Protein AF-A0A9W6XFA9-F1 (afdb_monomer_lite)

Sequence (255 aa):
MTSSSGSADTVGVGFVGSAASSSSSRGSDTCAYYGLEAGETCFQRRSCYDCLNVPVANNPEGCVLTQFGFCESMAFYDASLDYRVTTGPNADSGSPYDFSGGLYHQFPAVNSTYCQATDPACLECNTIAVNYSMQNNYLARTTKFCVGESGCVCVLSCDPLVWKLHMVSLCDASDSDSASGSDSSSSWSPYTTSPSIIVNRTSNSSVQYLYWLLGIPAFIVLLVAHYCIHLKCEICMNSVENDMVLTLWCLFAVW

Structure (mmCIF, N/CA/C/O backbone):
data_AF-A0A9W6XFA9-F1
#
_entry.id   AF-A0A9W6XFA9-F1
#
loop_
_atom_site.group_PDB
_atom_site.id
_atom_site.type_symbol
_atom_site.label_atom_id
_atom_site.label_alt_id
_atom_site.label_comp_id
_atom_site.label_asym_id
_atom_site.label_entity_id
_atom_site.label_seq_id
_atom_site.pdbx_PDB_ins_code
_atom_site.Cartn_x
_atom_site.Cartn_y
_atom_site.Cartn_z
_atom_site.occupancy
_atom_site.B_iso_or_equiv
_atom_site.auth_seq_id
_atom_site.auth_comp_id
_atom_site.auth_asym_id
_atom_site.auth_atom_id
_atom_site.pdbx_PDB_model_num
ATOM 1 N N . MET A 1 1 ? -55.518 -16.080 20.687 1.00 33.12 1 MET A N 1
ATOM 2 C CA . MET A 1 1 ? -55.421 -16.084 19.214 1.00 33.12 1 MET A CA 1
ATOM 3 C C . MET A 1 1 ? -55.817 -14.702 18.716 1.00 33.12 1 MET A C 1
ATOM 5 O O . MET A 1 1 ? -56.936 -14.290 18.961 1.00 33.12 1 MET A O 1
ATOM 9 N N . THR A 1 2 ? -54.837 -13.986 18.169 1.00 26.94 2 THR A N 1
ATOM 10 C CA . THR A 1 2 ? -54.872 -13.089 16.996 1.00 26.94 2 THR A CA 1
ATOM 11 C C . THR A 1 2 ? -56.193 -12.422 16.551 1.00 26.94 2 THR A C 1
ATOM 13 O O . THR A 1 2 ? -57.057 -13.112 16.025 1.00 26.94 2 THR A O 1
ATOM 16 N N . SER A 1 3 ? -56.193 -11.075 16.596 1.00 32.59 3 SER A N 1
ATOM 17 C CA . SER A 1 3 ? -56.831 -10.101 15.663 1.00 32.59 3 SER A CA 1
ATOM 18 C C . SER A 1 3 ? -58.373 -10.107 15.500 1.00 32.59 3 SER A C 1
ATOM 20 O O . SER A 1 3 ? -59.042 -11.061 15.867 1.00 32.59 3 SER A O 1
ATOM 22 N N . SER A 1 4 ? -59.048 -9.048 15.027 1.00 33.50 4 SER A N 1
ATOM 23 C CA . SER A 1 4 ? -58.648 -7.842 14.258 1.00 33.50 4 SER A CA 1
ATOM 24 C C . SER A 1 4 ? -59.469 -6.613 14.707 1.00 33.50 4 SER A C 1
ATOM 26 O O . SER A 1 4 ? -60.531 -6.782 15.299 1.00 33.50 4 SER A O 1
ATOM 28 N N . SER A 1 5 ? -59.073 -5.359 14.455 1.00 32.62 5 SER A N 1
ATOM 29 C CA . SER A 1 5 ? -59.463 -4.515 13.288 1.00 32.62 5 SER A CA 1
ATOM 30 C C . SER A 1 5 ? -59.087 -3.055 13.637 1.00 32.62 5 SER A C 1
ATOM 32 O O . SER A 1 5 ? -59.092 -2.739 14.822 1.00 32.62 5 SER A O 1
ATOM 34 N N . GLY A 1 6 ? -58.805 -2.095 12.750 1.00 28.83 6 GLY A N 1
ATOM 35 C CA . GLY A 1 6 ? -58.684 -2.026 11.282 1.00 28.83 6 GLY A CA 1
ATOM 36 C C . GLY A 1 6 ? -58.594 -0.536 10.854 1.00 28.83 6 GLY A C 1
ATOM 37 O O . GLY A 1 6 ? -59.014 0.288 11.653 1.00 28.83 6 GLY A O 1
ATOM 38 N N . SER A 1 7 ? -58.067 -0.232 9.649 1.00 36.38 7 SER A N 1
ATOM 39 C CA . SER A 1 7 ? -58.179 1.021 8.827 1.00 36.38 7 SER A CA 1
ATOM 40 C C . SER A 1 7 ? -58.055 2.410 9.529 1.00 36.38 7 SER A C 1
ATOM 42 O O . SER A 1 7 ? -58.704 2.663 10.528 1.00 36.38 7 SER A O 1
ATOM 44 N N . ALA A 1 8 ? -57.354 3.457 9.070 1.00 35.44 8 ALA A N 1
ATOM 45 C CA . ALA A 1 8 ? -57.017 3.980 7.731 1.00 35.44 8 ALA A CA 1
ATOM 46 C C . ALA A 1 8 ? -56.093 5.243 7.931 1.00 35.44 8 ALA A C 1
ATOM 48 O O . ALA A 1 8 ? -55.818 5.571 9.083 1.00 35.44 8 ALA A O 1
ATOM 49 N N . ASP A 1 9 ? -55.604 6.057 6.976 1.00 29.97 9 ASP A N 1
ATOM 50 C CA . ASP A 1 9 ? -55.475 6.018 5.501 1.00 29.97 9 ASP A CA 1
ATOM 51 C C . ASP A 1 9 ? -54.456 7.100 5.010 1.00 29.97 9 ASP A C 1
ATOM 53 O O . ASP A 1 9 ? -53.986 7.921 5.794 1.00 29.97 9 ASP A O 1
ATOM 57 N N . THR A 1 10 ? -54.225 7.174 3.691 1.00 32.69 10 THR A N 1
ATOM 58 C CA . THR A 1 10 ? -53.765 8.330 2.872 1.00 32.69 10 THR A CA 1
ATOM 59 C C . THR A 1 10 ? -52.383 8.997 3.065 1.00 32.69 10 THR A C 1
ATOM 61 O O . THR A 1 10 ? -52.112 9.679 4.041 1.00 32.69 10 THR A O 1
ATOM 64 N N . VAL A 1 11 ? -51.616 8.951 1.960 1.00 37.91 11 VAL A N 1
ATOM 65 C CA . VAL A 1 11 ? -50.836 10.036 1.303 1.00 37.91 11 VAL A CA 1
ATOM 66 C C . VAL A 1 11 ? -49.841 10.880 2.125 1.00 37.91 11 VAL A C 1
ATOM 68 O O . VAL A 1 11 ? -50.214 11.728 2.926 1.00 37.91 11 VAL A O 1
ATOM 71 N N . GLY A 1 12 ? -48.566 10.825 1.718 1.00 30.38 12 GLY A N 1
ATOM 72 C CA . GLY A 1 12 ? -47.577 11.860 2.039 1.00 30.38 12 GLY A CA 1
ATOM 73 C C . GLY A 1 12 ? -46.267 11.705 1.264 1.00 30.38 12 GLY A C 1
ATOM 74 O O . GLY A 1 12 ? -45.423 10.895 1.635 1.00 30.38 12 GLY A O 1
ATOM 75 N N . VAL A 1 13 ? -46.061 12.505 0.209 1.00 44.00 13 VAL A N 1
ATOM 76 C CA . VAL A 1 13 ? -44.725 12.680 -0.391 1.00 44.00 13 VAL A CA 1
ATOM 77 C C . VAL A 1 13 ? -43.910 13.554 0.559 1.00 44.00 13 VAL A C 1
ATOM 79 O O . VAL A 1 13 ? -44.039 14.776 0.553 1.00 44.00 13 VAL A O 1
ATOM 82 N N . GLY A 1 14 ? -43.105 12.920 1.408 1.00 29.83 14 GLY A N 1
ATOM 83 C CA . GLY A 1 14 ? -42.222 13.590 2.356 1.00 29.83 14 GLY A CA 1
ATOM 84 C C . GLY A 1 14 ? -40.762 13.319 2.025 1.00 29.83 14 GLY A C 1
ATOM 85 O O . GLY A 1 14 ? -40.318 12.175 2.089 1.00 29.83 14 GLY A O 1
ATOM 86 N N . PHE A 1 15 ? -40.000 14.374 1.726 1.00 42.22 15 PHE A N 1
ATOM 87 C CA . PHE A 1 15 ? -38.539 14.325 1.782 1.00 42.22 15 PHE A CA 1
ATOM 88 C C . PHE A 1 15 ? -38.123 14.097 3.240 1.00 42.22 15 PHE A C 1
ATOM 90 O O . PHE A 1 15 ? -37.983 15.047 4.012 1.00 42.22 15 PHE A O 1
ATOM 97 N N . VAL A 1 16 ? -37.939 12.837 3.634 1.00 33.97 16 VAL A N 1
ATOM 98 C CA . VAL A 1 16 ? -37.314 12.513 4.917 1.00 33.97 16 VAL A CA 1
ATOM 99 C C . VAL A 1 16 ? -35.817 12.718 4.733 1.00 33.97 16 VAL A C 1
ATOM 101 O O . VAL A 1 16 ? -35.128 11.870 4.167 1.00 33.97 16 VAL A O 1
ATOM 104 N N . GLY A 1 17 ? -35.335 13.894 5.140 1.00 32.03 17 GLY A N 1
ATOM 105 C CA . GLY A 1 17 ? -33.910 14.210 5.128 1.00 32.03 17 GLY A CA 1
ATOM 106 C C . GLY A 1 17 ? -33.121 13.140 5.877 1.00 32.03 17 GLY A C 1
ATOM 107 O O . GLY A 1 17 ? -33.625 12.582 6.853 1.00 32.03 17 GLY A O 1
ATOM 108 N N . SER A 1 18 ? -31.907 12.855 5.396 1.00 40.94 18 SER A N 1
ATOM 109 C CA . SER A 1 18 ? -31.024 11.807 5.908 1.00 40.94 18 SER A CA 1
ATOM 110 C C . SER A 1 18 ? -31.023 11.786 7.431 1.00 40.94 18 SER A C 1
ATOM 112 O O . SER A 1 18 ? -30.431 12.657 8.072 1.00 40.94 18 SER A O 1
ATOM 114 N N . ALA A 1 19 ? -31.704 10.793 8.006 1.00 35.34 19 ALA A N 1
ATOM 115 C CA . ALA A 1 19 ? -31.690 10.582 9.438 1.00 35.34 19 ALA A CA 1
ATOM 116 C C . ALA A 1 19 ? -30.238 10.318 9.830 1.00 35.34 19 ALA A C 1
ATOM 118 O O . ALA A 1 19 ? -29.670 9.290 9.458 1.00 35.34 19 ALA A O 1
ATOM 119 N N . ALA A 1 20 ? -29.636 11.270 10.545 1.00 47.31 20 ALA A N 1
ATOM 120 C CA . ALA A 1 20 ? -28.341 11.072 11.165 1.00 47.31 20 ALA A CA 1
ATOM 121 C C . ALA A 1 20 ? -28.442 9.799 12.010 1.00 47.31 20 ALA A C 1
ATOM 123 O O . ALA A 1 20 ? -29.200 9.759 12.980 1.00 47.31 20 ALA A O 1
ATOM 124 N N . SER A 1 21 ? -27.732 8.751 11.591 1.00 38.75 21 SER A N 1
ATOM 125 C CA . SER A 1 21 ? -27.770 7.426 12.203 1.00 38.75 21 SER A CA 1
ATOM 126 C C . SER A 1 21 ? -27.110 7.491 13.577 1.00 38.75 21 SER A C 1
ATOM 128 O O . SER A 1 21 ? -25.913 7.252 13.740 1.00 38.75 21 SER A O 1
ATOM 130 N N . SER A 1 22 ? -27.895 7.902 14.567 1.00 43.75 22 SER A N 1
ATOM 131 C CA . SER A 1 22 ? -27.457 8.098 15.934 1.00 43.75 22 SER A CA 1
ATOM 132 C C . SER A 1 22 ? -27.362 6.765 16.679 1.00 43.75 22 SER A C 1
ATOM 134 O O . SER A 1 22 ? -28.287 5.957 16.705 1.00 43.75 22 SER A O 1
ATOM 136 N N . SER A 1 23 ? -26.237 6.595 17.378 1.00 45.12 23 SER A N 1
ATOM 137 C CA . SER A 1 23 ? -26.045 5.645 18.488 1.00 45.12 23 SER A CA 1
ATOM 138 C C . SER A 1 23 ? -26.135 4.136 18.193 1.00 45.12 23 SER A C 1
ATOM 140 O O . SER A 1 23 ? -26.916 3.420 18.812 1.00 45.12 23 SER A O 1
ATOM 142 N N . SER A 1 24 ? -25.201 3.628 17.382 1.00 42.44 24 SER A N 1
ATOM 143 C CA . SER A 1 24 ? -24.687 2.247 17.541 1.00 42.44 24 SER A CA 1
ATOM 144 C C . SER A 1 24 ? -23.210 2.061 17.144 1.00 42.44 24 SER A C 1
ATOM 146 O O . SER A 1 24 ? -22.560 1.162 17.661 1.00 42.44 24 SER A O 1
ATOM 148 N N . SER A 1 25 ? -22.638 2.943 16.314 1.00 48.12 25 SER A N 1
ATOM 149 C CA . SER A 1 25 ? -21.275 2.829 15.752 1.00 48.12 25 SER A CA 1
ATOM 150 C C . SER A 1 25 ? -20.203 3.733 16.394 1.00 48.12 25 SER A C 1
ATOM 152 O O . SER A 1 25 ? -19.194 4.047 15.770 1.00 48.12 25 SER A O 1
ATOM 154 N N . ARG A 1 26 ? -20.375 4.172 17.650 1.00 50.97 26 ARG A N 1
ATOM 155 C CA . ARG A 1 26 ? -19.477 5.142 18.336 1.00 50.97 26 ARG A CA 1
ATOM 156 C C . ARG A 1 26 ? -18.097 4.596 18.773 1.00 50.97 26 ARG A C 1
ATOM 158 O O . ARG A 1 26 ? -17.477 5.158 19.664 1.00 50.97 26 ARG A O 1
ATOM 165 N N . GLY A 1 27 ? -17.630 3.522 18.147 1.00 61.41 27 GLY A N 1
ATOM 166 C CA . GLY A 1 27 ? -16.345 2.869 18.431 1.00 61.41 27 GLY A CA 1
ATOM 167 C C . GLY A 1 27 ? -16.134 1.571 17.645 1.00 61.41 27 GLY A C 1
ATOM 168 O O . GLY A 1 27 ? -15.329 0.737 18.037 1.00 61.41 27 GLY A O 1
ATOM 169 N N . SER A 1 28 ? -16.886 1.352 16.561 1.00 78.56 28 SER A N 1
ATOM 170 C CA . SER A 1 28 ? -16.752 0.147 15.740 1.00 78.56 28 SER A CA 1
ATOM 171 C C . SER A 1 28 ? -15.540 0.252 14.821 1.00 78.56 28 SER A C 1
ATOM 173 O O . SER A 1 28 ? -15.420 1.237 14.096 1.00 78.56 28 SER A O 1
ATOM 175 N N . ASP A 1 29 ? -14.709 -0.786 14.806 1.00 89.00 29 ASP A N 1
ATOM 176 C CA . ASP A 1 29 ? -13.546 -0.873 13.926 1.00 89.00 29 ASP A CA 1
ATOM 177 C C . ASP A 1 29 ? -13.925 -0.879 12.430 1.00 89.00 29 ASP A C 1
ATOM 179 O O . ASP A 1 29 ? -14.946 -1.456 12.028 1.00 89.00 29 ASP A O 1
ATOM 183 N N . THR A 1 30 ? -13.098 -0.229 11.606 1.00 92.38 30 THR A N 1
ATOM 184 C CA . THR A 1 30 ? -13.297 -0.047 10.161 1.00 92.38 30 THR A CA 1
ATOM 185 C C . THR A 1 30 ? -11.987 -0.208 9.381 1.00 92.38 30 THR A C 1
ATOM 187 O O . THR A 1 30 ? -10.890 -0.181 9.939 1.00 92.38 30 THR A O 1
ATOM 190 N N . CYS A 1 31 ? -12.081 -0.316 8.053 1.00 94.44 31 CYS A N 1
ATOM 191 C CA . CYS A 1 31 ? -10.893 -0.283 7.201 1.00 94.44 31 CYS A CA 1
ATOM 192 C C . CYS A 1 31 ? -10.133 1.051 7.304 1.00 94.44 31 CYS A C 1
ATOM 194 O O . CYS A 1 31 ? -8.914 1.043 7.383 1.00 94.44 31 CYS A O 1
ATOM 196 N N . ALA A 1 32 ? -10.818 2.197 7.366 1.00 91.75 32 ALA A N 1
ATOM 197 C CA . ALA A 1 32 ? -10.144 3.501 7.378 1.00 91.75 32 ALA A CA 1
ATOM 198 C C . ALA A 1 32 ? -9.593 3.916 8.757 1.00 91.75 32 ALA A C 1
ATOM 200 O O . ALA A 1 32 ? -8.590 4.631 8.833 1.00 91.75 32 ALA A O 1
ATOM 201 N N . TYR A 1 33 ? -10.234 3.473 9.839 1.00 90.94 33 TYR A N 1
ATOM 202 C CA . TYR A 1 33 ? -9.940 3.876 11.216 1.00 90.94 33 TYR A CA 1
ATOM 203 C C . TYR A 1 33 ? -10.102 2.706 12.181 1.00 90.94 33 TYR A C 1
ATOM 205 O O . TYR A 1 33 ? -11.063 1.941 12.048 1.00 90.94 33 TYR A O 1
ATOM 213 N N . TYR A 1 34 ? -9.221 2.633 13.179 1.00 90.69 34 TYR A N 1
ATOM 214 C CA . TYR A 1 34 ? -9.404 1.739 14.320 1.00 90.69 34 TYR A CA 1
ATOM 215 C C . TYR A 1 34 ? -10.661 2.132 15.118 1.00 90.69 34 TYR A C 1
ATOM 217 O O . TYR A 1 34 ? -11.093 3.290 15.103 1.00 90.69 34 TYR A O 1
ATOM 225 N N . GLY A 1 35 ? -11.264 1.164 15.809 1.00 88.12 35 GLY A N 1
ATOM 226 C CA . GLY A 1 35 ? -12.340 1.437 16.765 1.00 88.12 35 GLY A CA 1
ATOM 227 C C . GLY A 1 35 ? -11.815 2.214 17.977 1.00 88.12 35 GLY A C 1
ATOM 228 O O . GLY A 1 35 ? -10.715 1.935 18.43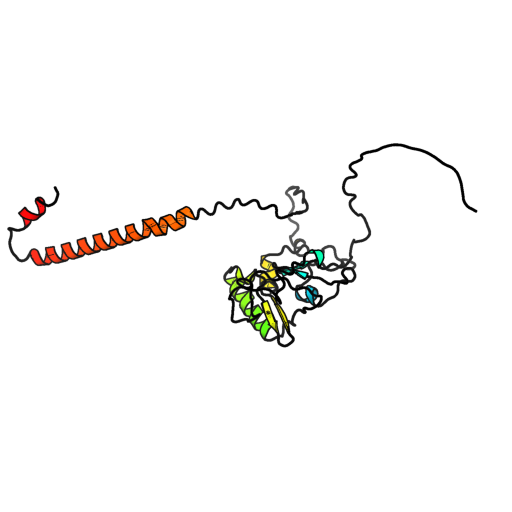4 1.00 88.12 35 GLY A O 1
ATOM 229 N N . LEU A 1 36 ? -12.601 3.168 18.488 1.00 86.38 36 LEU A N 1
ATOM 230 C CA . LEU A 1 36 ? -12.248 3.939 19.689 1.00 86.38 36 LEU A CA 1
ATOM 231 C C . LEU A 1 36 ? -12.194 3.040 20.929 1.00 86.38 36 LEU A C 1
ATOM 233 O O . LEU A 1 36 ? -13.197 2.409 21.282 1.00 86.38 36 LEU A O 1
ATOM 237 N N . GLU A 1 37 ? -11.065 3.057 21.631 1.00 81.44 37 GLU A N 1
ATOM 238 C CA . GLU A 1 37 ? -10.926 2.436 22.944 1.00 81.44 37 GLU A CA 1
ATOM 239 C C . GLU A 1 37 ? -11.501 3.313 24.074 1.00 81.44 37 GLU A C 1
ATOM 241 O O . GLU A 1 37 ? -11.841 4.491 23.918 1.00 81.44 37 GLU A O 1
ATOM 246 N N . ALA A 1 38 ? -11.655 2.720 25.260 1.00 78.25 38 ALA A N 1
ATOM 247 C CA . ALA A 1 38 ? -12.258 3.387 26.409 1.00 78.25 38 ALA A CA 1
ATOM 248 C C . ALA A 1 38 ? -11.348 4.500 26.965 1.00 78.25 38 ALA A C 1
ATOM 250 O O . ALA A 1 38 ? -10.415 4.237 27.720 1.00 78.25 38 ALA A O 1
ATOM 251 N N . GLY A 1 39 ? -11.677 5.751 26.636 1.00 79.00 39 GLY A N 1
ATOM 252 C CA . GLY A 1 39 ? -10.918 6.942 27.033 1.00 79.00 39 GLY A CA 1
ATOM 253 C C . GLY A 1 39 ? -10.311 7.701 25.852 1.00 79.00 39 GLY A C 1
ATOM 254 O O . GLY A 1 39 ? -9.877 8.837 26.033 1.00 79.00 39 GLY A O 1
ATOM 255 N N . GLU A 1 40 ? -10.336 7.126 24.650 1.00 81.88 40 GLU A N 1
ATOM 256 C CA . GLU A 1 40 ? -9.939 7.819 23.427 1.00 81.88 40 GLU A CA 1
ATOM 257 C C . GLU A 1 40 ? -11.025 8.794 22.953 1.00 81.88 40 GLU A C 1
ATOM 259 O O . GLU A 1 40 ? -12.228 8.553 23.086 1.00 81.88 40 GLU A O 1
ATOM 264 N N . THR A 1 41 ? -10.594 9.916 22.377 1.00 82.19 41 THR A N 1
ATOM 265 C CA . THR A 1 41 ? -11.473 10.990 21.878 1.00 82.19 41 THR A CA 1
ATOM 266 C C . THR A 1 41 ? -11.347 11.226 20.372 1.00 82.19 41 THR A C 1
ATOM 268 O O . THR A 1 41 ? -12.148 11.969 19.803 1.00 82.19 41 THR A O 1
ATOM 271 N N . CYS A 1 42 ? -10.370 10.595 19.717 1.00 85.62 42 CYS A N 1
ATOM 272 C CA . CYS A 1 42 ? -10.016 10.799 18.316 1.00 85.62 42 CYS A CA 1
ATOM 273 C C . CYS A 1 42 ? -9.860 9.452 17.598 1.00 85.62 42 CYS A C 1
ATOM 275 O O . CYS A 1 42 ? -9.356 8.488 18.164 1.00 85.62 42 CYS A O 1
ATOM 277 N N . PHE A 1 43 ? -10.296 9.372 16.340 1.00 85.19 43 PHE A N 1
ATOM 278 C CA . PHE A 1 43 ? -10.159 8.150 15.548 1.00 85.19 43 PHE A CA 1
ATOM 279 C C . PHE A 1 43 ? -8.773 8.076 14.907 1.00 85.19 43 PHE A C 1
ATOM 281 O O . PHE A 1 43 ? -8.459 8.867 14.010 1.00 85.19 43 PHE A O 1
ATOM 288 N N . GLN A 1 44 ? -7.975 7.086 15.305 1.00 86.06 44 GLN A N 1
ATOM 289 C CA . GLN A 1 44 ? -6.685 6.828 14.676 1.00 86.06 44 GLN A CA 1
ATOM 290 C C . GLN A 1 44 ? -6.865 6.129 13.318 1.00 86.06 44 GLN A C 1
ATOM 292 O O . GLN A 1 44 ? -7.638 5.180 13.174 1.00 86.06 44 GLN A O 1
ATOM 297 N N . ARG A 1 45 ? -6.150 6.612 12.294 1.00 87.81 45 ARG A N 1
ATOM 298 C CA . ARG A 1 45 ? -6.161 6.043 10.932 1.00 87.81 45 ARG A CA 1
ATOM 299 C C . ARG A 1 45 ? -5.477 4.678 10.911 1.00 87.81 45 ARG A C 1
ATOM 301 O O . ARG A 1 45 ? -4.394 4.543 11.475 1.00 87.81 45 ARG A O 1
ATOM 308 N N . ARG A 1 46 ? -6.058 3.708 10.198 1.00 91.19 46 ARG A N 1
ATOM 309 C CA . ARG A 1 46 ? -5.449 2.382 10.015 1.00 91.19 46 ARG A CA 1
ATOM 310 C C . ARG A 1 46 ? -4.140 2.482 9.226 1.00 91.19 46 ARG A C 1
ATOM 312 O O . ARG A 1 46 ? -4.088 3.154 8.195 1.00 91.19 46 ARG A O 1
ATOM 319 N N . SER A 1 47 ? -3.098 1.807 9.707 1.00 91.56 47 SER A N 1
ATOM 320 C CA . SER A 1 47 ? -1.807 1.701 9.020 1.00 91.56 47 SER A CA 1
ATOM 321 C C . SER A 1 47 ? -1.916 0.856 7.741 1.00 91.56 47 SER A C 1
ATOM 323 O O . SER A 1 47 ? -2.769 -0.027 7.644 1.00 91.56 47 SER A O 1
ATOM 325 N N . CYS A 1 48 ? -1.029 1.058 6.760 1.00 93.44 48 CYS A N 1
ATOM 326 C CA . CYS A 1 48 ? -1.005 0.195 5.571 1.00 93.44 48 CYS A CA 1
ATOM 327 C C . CYS A 1 48 ? -0.693 -1.273 5.908 1.00 93.44 48 CYS A C 1
ATOM 3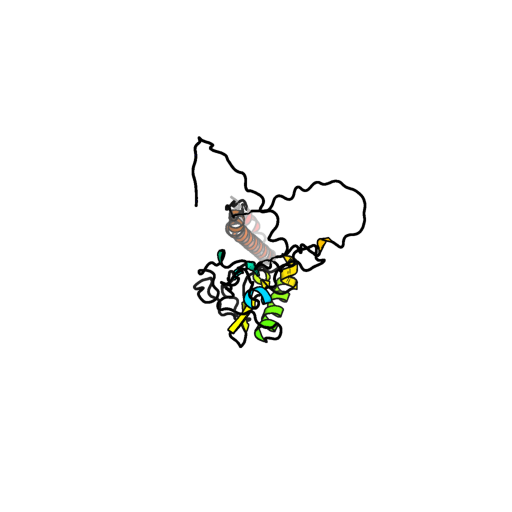29 O O . CYS A 1 48 ? -1.205 -2.174 5.246 1.00 93.44 48 CYS A O 1
ATOM 331 N N . TYR A 1 49 ? 0.104 -1.509 6.959 1.00 94.44 49 TYR A N 1
ATOM 332 C CA . TYR A 1 49 ? 0.402 -2.852 7.453 1.00 94.44 49 TYR A CA 1
ATOM 333 C C . TYR A 1 49 ? -0.875 -3.548 7.937 1.00 94.44 49 TYR A C 1
ATOM 335 O O . TYR A 1 49 ? -1.224 -4.625 7.454 1.00 94.44 49 TYR A O 1
ATOM 343 N N . ASP A 1 50 ? -1.631 -2.895 8.821 1.00 95.12 50 ASP A N 1
ATOM 344 C CA . ASP A 1 50 ? -2.874 -3.449 9.368 1.00 95.12 50 ASP A CA 1
ATOM 345 C C . ASP A 1 50 ? -4.022 -3.453 8.355 1.00 95.12 50 ASP A C 1
ATOM 347 O O . ASP A 1 50 ? -4.990 -4.187 8.536 1.00 95.12 50 ASP A O 1
ATOM 351 N N . CYS A 1 51 ? -3.931 -2.658 7.286 1.00 95.81 51 CYS A N 1
ATOM 352 C CA . CYS A 1 51 ? -4.895 -2.679 6.189 1.00 95.81 51 CYS A CA 1
ATOM 353 C C . CYS A 1 51 ? -4.929 -4.029 5.466 1.00 95.81 51 CYS A C 1
ATOM 355 O O . CYS A 1 51 ? -6.006 -4.509 5.119 1.00 95.81 51 CYS A O 1
ATOM 357 N N . LEU A 1 52 ? -3.756 -4.629 5.235 1.00 96.69 52 LEU A N 1
ATOM 358 C CA .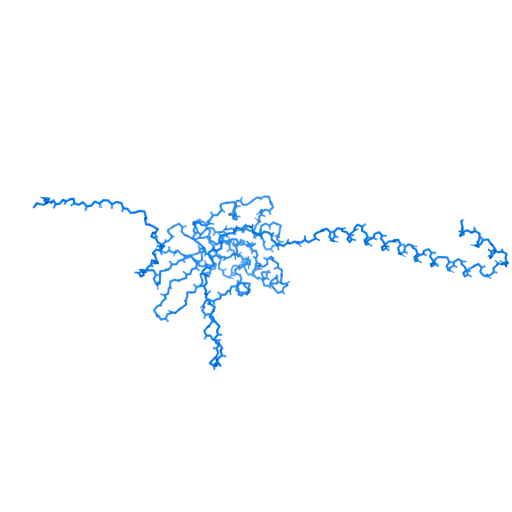 LEU A 1 52 ? -3.639 -5.903 4.521 1.00 96.69 52 LEU A CA 1
ATOM 359 C C . LEU A 1 52 ? -3.533 -7.108 5.465 1.00 96.69 52 LEU A C 1
ATOM 361 O O . LEU A 1 52 ? -3.904 -8.211 5.080 1.00 96.69 52 LEU A O 1
ATOM 365 N N . ASN A 1 53 ? -3.041 -6.911 6.693 1.00 96.19 53 ASN A N 1
ATOM 366 C CA . ASN A 1 53 ? -2.729 -8.015 7.607 1.00 96.19 53 ASN A CA 1
ATOM 367 C C . ASN A 1 53 ? -3.744 -8.224 8.743 1.00 96.19 53 ASN A C 1
ATOM 369 O O . ASN A 1 53 ? -3.760 -9.308 9.326 1.00 96.19 53 ASN A O 1
ATOM 373 N N . VAL A 1 54 ? -4.567 -7.226 9.094 1.00 94.81 54 VAL A N 1
ATOM 374 C CA . VAL A 1 54 ? -5.493 -7.314 10.238 1.00 94.81 54 VAL A CA 1
ATOM 375 C C . VAL A 1 54 ? -6.947 -7.318 9.751 1.00 94.81 54 VAL A C 1
ATOM 377 O O . VAL A 1 54 ? -7.409 -6.310 9.213 1.00 94.81 54 VAL A O 1
ATOM 380 N N . PRO A 1 55 ? -7.706 -8.414 9.956 1.00 92.12 55 PRO A N 1
ATOM 381 C CA . PRO A 1 55 ? -9.099 -8.488 9.531 1.00 92.12 55 PRO A CA 1
ATOM 382 C C . PRO A 1 55 ? -9.981 -7.541 10.352 1.00 92.12 55 PRO A C 1
ATOM 384 O O . PRO A 1 55 ? -9.880 -7.476 11.577 1.00 92.12 55 PRO A O 1
ATOM 387 N N . VAL A 1 56 ? -10.898 -6.848 9.677 1.00 93.06 56 VAL A N 1
ATOM 388 C CA . VAL A 1 56 ? -11.879 -5.953 10.304 1.00 93.06 56 VAL A CA 1
ATOM 389 C C . VAL A 1 56 ? -13.192 -6.706 10.481 1.00 93.06 56 VAL A C 1
ATOM 391 O O . VAL A 1 56 ? -13.789 -7.142 9.501 1.00 93.06 56 VAL A O 1
ATOM 394 N N . ALA A 1 57 ? -13.687 -6.818 11.716 1.00 86.88 57 ALA A N 1
ATOM 395 C CA . ALA A 1 57 ? -14.839 -7.669 12.053 1.00 86.88 57 ALA A CA 1
ATOM 396 C C . ALA A 1 57 ? -16.116 -7.398 11.225 1.00 86.88 57 ALA A C 1
ATOM 398 O O . ALA A 1 57 ? -16.899 -8.313 10.984 1.00 86.88 57 ALA A O 1
ATOM 399 N N . ASN A 1 58 ? -16.312 -6.153 10.773 1.00 83.75 58 ASN A N 1
ATOM 400 C CA . ASN A 1 58 ? -17.468 -5.728 9.975 1.00 83.75 58 ASN A CA 1
ATOM 401 C C . ASN A 1 58 ? -17.227 -5.739 8.448 1.00 83.75 58 ASN A C 1
ATOM 403 O O . ASN A 1 58 ? -18.092 -5.284 7.708 1.00 83.75 58 ASN A O 1
ATOM 407 N N . ASN A 1 59 ? -16.064 -6.199 7.971 1.00 87.44 59 ASN A N 1
ATOM 408 C CA . ASN A 1 59 ? -15.736 -6.335 6.545 1.00 87.44 59 ASN A CA 1
ATOM 409 C C . ASN A 1 59 ? -15.153 -7.747 6.307 1.00 87.44 59 ASN A C 1
ATOM 411 O O . ASN A 1 59 ? -13.931 -7.903 6.300 1.00 87.44 59 ASN A O 1
ATOM 415 N N . PRO A 1 60 ? -15.987 -8.796 6.155 1.00 85.25 60 PRO A N 1
ATOM 416 C CA . PRO A 1 60 ? -15.516 -10.169 5.939 1.00 85.25 60 PRO A CA 1
ATOM 417 C C . PRO A 1 60 ? -14.785 -10.357 4.600 1.00 85.25 60 PRO A C 1
ATOM 419 O O . PRO A 1 60 ? -13.926 -11.228 4.492 1.00 85.25 60 PRO A O 1
ATOM 422 N N . GLU A 1 61 ? -15.060 -9.507 3.608 1.00 88.81 61 GLU A N 1
ATOM 423 C CA . GLU A 1 61 ? -14.270 -9.393 2.372 1.00 88.81 61 GLU A CA 1
ATOM 424 C C . GLU A 1 61 ? -12.946 -8.622 2.559 1.00 88.81 61 GLU A C 1
ATOM 426 O O . GLU A 1 61 ? -12.203 -8.428 1.604 1.00 88.81 61 GLU A O 1
ATOM 431 N N . GLY A 1 62 ? -12.600 -8.210 3.780 1.00 93.06 62 GLY A N 1
ATOM 432 C CA . GLY A 1 62 ? -11.374 -7.476 4.080 1.00 93.06 62 GLY A CA 1
ATOM 433 C C . GLY A 1 62 ? -11.407 -6.017 3.617 1.00 93.06 62 GLY A C 1
ATOM 434 O O . GLY A 1 62 ? -12.464 -5.419 3.405 1.00 93.06 62 GLY A O 1
ATOM 435 N N . CYS A 1 63 ? -10.218 -5.433 3.490 1.00 97.12 63 CYS A N 1
ATOM 436 C CA . CYS A 1 63 ? -10.012 -4.032 3.132 1.00 97.12 63 CYS A CA 1
ATOM 437 C C . CYS A 1 63 ? -9.172 -3.903 1.855 1.00 97.12 63 CYS A C 1
ATOM 439 O O . CYS A 1 63 ? -8.518 -4.854 1.427 1.00 97.12 63 CYS A O 1
ATOM 441 N N . VAL A 1 64 ? -9.158 -2.711 1.260 1.00 97.12 64 VAL A N 1
ATOM 442 C CA . VAL A 1 64 ? -8.278 -2.362 0.141 1.00 97.12 64 VAL A CA 1
ATOM 443 C C . VAL A 1 64 ? -7.368 -1.207 0.535 1.00 97.12 64 VAL A C 1
ATOM 445 O O . VAL A 1 64 ? -7.823 -0.178 1.035 1.00 97.12 64 VAL A O 1
ATOM 448 N N . LEU A 1 65 ? -6.071 -1.358 0.282 1.00 96.06 65 LEU A N 1
ATOM 449 C CA . LEU A 1 65 ? -5.137 -0.242 0.278 1.00 96.06 65 LEU A CA 1
ATOM 450 C C . LEU A 1 65 ? -5.253 0.458 -1.080 1.00 96.06 65 LEU A C 1
ATOM 452 O O . LEU A 1 65 ? -4.910 -0.121 -2.109 1.00 96.06 65 LEU A O 1
ATOM 456 N N . THR A 1 66 ? -5.795 1.671 -1.086 1.00 92.75 66 THR A N 1
ATOM 457 C CA . THR A 1 66 ? -6.057 2.466 -2.297 1.00 92.75 66 THR A CA 1
ATOM 458 C C . THR A 1 66 ? -4.779 2.995 -2.947 1.00 92.75 66 THR A C 1
ATOM 460 O O . THR A 1 66 ? -3.733 3.086 -2.305 1.00 92.75 66 THR A O 1
ATOM 463 N N . GLN A 1 67 ? -4.902 3.493 -4.182 1.00 89.19 67 GLN A N 1
ATOM 464 C CA . GLN A 1 67 ? -3.836 4.117 -4.976 1.00 89.19 67 GLN A CA 1
ATOM 465 C C . GLN A 1 67 ? -3.201 5.387 -4.374 1.00 89.19 67 GLN A C 1
ATOM 467 O O . GLN A 1 67 ? -2.274 5.944 -4.965 1.00 89.19 67 GLN A O 1
ATOM 472 N N . PHE A 1 68 ? -3.671 5.829 -3.204 1.00 82.38 68 PHE A N 1
ATOM 473 C CA . PHE A 1 68 ? -3.134 6.946 -2.417 1.00 82.38 68 PHE A CA 1
ATOM 474 C C . PHE A 1 68 ? -2.587 6.507 -1.042 1.00 82.38 68 PHE A C 1
ATOM 476 O O . PHE A 1 68 ? -2.291 7.349 -0.198 1.00 82.38 68 PHE A O 1
ATOM 483 N N . GLY A 1 69 ? -2.492 5.197 -0.789 1.00 87.31 69 GLY A N 1
ATOM 484 C CA . GLY A 1 69 ? -2.077 4.619 0.491 1.00 87.31 69 GLY A CA 1
ATOM 485 C C . GLY A 1 69 ? -3.176 4.580 1.559 1.00 87.31 69 GLY A C 1
ATOM 486 O O . GLY A 1 69 ? -2.945 4.090 2.657 1.00 87.31 69 GLY A O 1
ATOM 487 N N . PHE A 1 70 ? -4.389 5.064 1.293 1.00 89.94 70 PHE A N 1
ATOM 488 C CA . PHE A 1 70 ? -5.460 5.016 2.289 1.00 89.94 70 PHE A CA 1
ATOM 489 C C . PHE A 1 70 ? -6.093 3.628 2.353 1.00 89.94 70 PHE A C 1
ATOM 491 O O . PHE A 1 70 ? -6.381 3.046 1.310 1.00 89.94 70 PHE A O 1
ATOM 498 N N . CYS A 1 71 ? -6.345 3.123 3.559 1.00 94.19 71 CYS A N 1
ATOM 499 C CA . CYS A 1 71 ? -7.115 1.901 3.734 1.00 94.19 71 CYS A CA 1
ATOM 500 C C . CYS A 1 71 ? -8.619 2.190 3.655 1.00 94.19 71 CYS A C 1
ATOM 502 O O . CYS A 1 71 ? -9.125 3.054 4.370 1.00 94.19 71 CYS A O 1
ATOM 504 N N . GLU A 1 72 ? -9.340 1.469 2.802 1.00 94.81 72 GLU A N 1
ATOM 505 C CA . GLU A 1 72 ? -10.776 1.641 2.568 1.00 94.81 72 GLU A CA 1
ATOM 506 C C . GLU A 1 72 ? -11.493 0.284 2.483 1.00 94.81 72 GLU A C 1
ATOM 508 O O . GLU A 1 72 ? -10.871 -0.779 2.505 1.00 94.81 72 GLU A O 1
ATOM 513 N N . SER A 1 73 ? -12.828 0.304 2.448 1.00 94.50 73 SER A N 1
ATOM 514 C CA . SER A 1 73 ? -13.622 -0.915 2.250 1.00 94.50 73 SER A CA 1
ATOM 515 C C . SER A 1 73 ? -13.458 -1.435 0.820 1.00 94.50 73 SER A C 1
ATOM 517 O O . SER A 1 73 ? -13.363 -0.644 -0.119 1.00 94.50 73 SER A O 1
ATOM 519 N N . MET A 1 74 ? -13.523 -2.758 0.635 1.00 94.56 74 MET A N 1
ATOM 520 C CA . MET A 1 74 ? -13.517 -3.405 -0.687 1.00 94.56 74 MET A CA 1
ATOM 521 C C . MET A 1 74 ? -14.618 -2.908 -1.643 1.00 94.56 74 MET A C 1
ATOM 523 O O . MET A 1 74 ? -14.520 -3.135 -2.844 1.00 94.56 74 MET A O 1
ATOM 527 N N . ALA A 1 75 ? -15.626 -2.171 -1.162 1.00 93.94 75 ALA A N 1
ATOM 528 C CA . ALA A 1 75 ? -16.577 -1.448 -2.012 1.00 93.94 75 ALA A CA 1
ATOM 529 C C . ALA A 1 75 ? -15.927 -0.413 -2.964 1.00 93.94 75 ALA A C 1
ATOM 531 O O . ALA A 1 75 ? -16.542 -0.048 -3.964 1.00 93.94 75 ALA A O 1
ATOM 532 N N . PHE A 1 76 ? -14.705 0.051 -2.669 1.00 94.00 76 PHE A N 1
ATOM 533 C CA . PHE A 1 76 ? -13.927 0.989 -3.497 1.00 94.00 76 PHE A CA 1
ATOM 534 C C . PHE A 1 76 ? -12.817 0.312 -4.322 1.00 94.00 76 PHE A C 1
ATOM 536 O O . PHE A 1 76 ? -12.010 0.998 -4.954 1.00 94.00 76 PHE A O 1
ATOM 543 N N . TYR A 1 77 ? -12.763 -1.024 -4.318 1.00 95.38 77 TYR A N 1
ATOM 544 C CA . TYR A 1 77 ? -11.770 -1.779 -5.074 1.00 95.38 77 TYR A CA 1
ATOM 545 C C . TYR A 1 77 ? -12.047 -1.730 -6.587 1.00 95.38 77 TYR A C 1
ATOM 547 O O . TYR A 1 77 ? -13.114 -2.128 -7.057 1.00 95.38 77 TYR A O 1
ATOM 555 N N . ASP A 1 78 ? -11.051 -1.283 -7.348 1.00 93.88 78 ASP A N 1
ATOM 556 C CA . ASP A 1 78 ? -11.019 -1.281 -8.807 1.00 93.88 78 ASP A CA 1
ATOM 557 C C . ASP A 1 78 ? -10.007 -2.327 -9.295 1.00 93.88 78 ASP A C 1
ATOM 559 O O . ASP A 1 78 ? -8.790 -2.162 -9.181 1.00 93.88 78 ASP A O 1
ATOM 563 N N . ALA A 1 79 ? -10.521 -3.406 -9.889 1.00 92.88 79 ALA A N 1
ATOM 564 C CA . ALA A 1 79 ? -9.708 -4.497 -10.419 1.00 92.88 79 ALA A CA 1
ATOM 565 C C . ALA A 1 79 ? -8.768 -4.078 -11.570 1.00 92.88 79 ALA A C 1
ATOM 567 O O . ALA A 1 79 ? -7.830 -4.810 -11.875 1.00 92.88 79 ALA A O 1
ATOM 568 N N . SER A 1 80 ? -8.973 -2.917 -12.205 1.00 91.25 80 SER A N 1
ATOM 569 C CA . SER A 1 80 ? -8.043 -2.374 -13.208 1.00 91.25 80 SER A CA 1
ATOM 570 C C . SER A 1 80 ? -6.787 -1.735 -12.599 1.00 91.25 80 SER A C 1
ATOM 572 O O . SER A 1 80 ? -5.790 -1.555 -13.302 1.00 91.25 80 SER A O 1
ATOM 574 N N . LEU A 1 81 ? -6.822 -1.431 -11.296 1.00 92.44 81 LEU A N 1
ATOM 575 C CA . LEU A 1 81 ? -5.703 -0.900 -10.515 1.00 92.44 81 LEU A CA 1
ATOM 576 C C . LEU A 1 81 ? -5.034 -1.967 -9.633 1.00 92.44 81 LEU A C 1
ATOM 578 O O . LEU A 1 81 ? -4.034 -1.675 -8.982 1.00 92.44 81 LEU A O 1
ATOM 582 N N . ASP A 1 82 ? -5.547 -3.198 -9.592 1.00 94.31 82 ASP A N 1
ATOM 583 C CA . ASP A 1 82 ? -4.949 -4.290 -8.819 1.00 94.31 82 ASP A CA 1
ATOM 584 C C . ASP A 1 82 ? -3.515 -4.571 -9.287 1.00 94.31 82 ASP A C 1
ATOM 586 O O . ASP A 1 82 ? -3.282 -4.969 -10.431 1.00 94.31 82 ASP A O 1
ATOM 590 N N . TYR A 1 83 ? -2.555 -4.384 -8.375 1.00 93.56 83 TYR A N 1
ATOM 591 C CA . TYR A 1 83 ? -1.113 -4.494 -8.629 1.00 93.56 83 TYR A CA 1
ATOM 592 C C . TYR A 1 83 ? -0.659 -5.821 -9.256 1.00 93.56 83 TYR A C 1
ATOM 594 O O . TYR A 1 83 ? 0.439 -5.896 -9.800 1.00 93.56 83 TYR A O 1
ATOM 602 N N . ARG A 1 84 ? -1.482 -6.874 -9.192 1.00 92.00 84 ARG A N 1
ATOM 603 C CA . ARG A 1 84 ? -1.179 -8.210 -9.730 1.00 92.00 84 ARG A CA 1
ATOM 604 C C . ARG A 1 84 ? -1.568 -8.380 -11.196 1.00 92.00 84 ARG A C 1
ATOM 606 O O . ARG A 1 84 ? -1.152 -9.357 -11.814 1.00 92.00 84 ARG A O 1
ATOM 613 N N . VAL A 1 85 ? -2.405 -7.491 -11.737 1.00 90.50 85 VAL A N 1
ATOM 614 C CA . VAL A 1 85 ? -2.988 -7.617 -13.088 1.00 90.50 85 VAL A CA 1
ATOM 615 C C . VAL A 1 85 ? -2.817 -6.363 -13.948 1.00 90.50 85 VAL A C 1
ATOM 617 O O . VAL A 1 85 ? -3.264 -6.349 -15.098 1.00 90.50 85 VAL A O 1
ATOM 620 N N . THR A 1 86 ? -2.178 -5.310 -13.432 1.00 84.75 86 THR A N 1
ATOM 621 C CA . THR A 1 86 ? -1.897 -4.114 -14.229 1.00 84.75 86 THR A CA 1
ATOM 622 C C . THR A 1 86 ? -0.970 -4.432 -15.405 1.00 84.75 86 THR A C 1
ATOM 624 O O . THR A 1 86 ? -0.043 -5.237 -15.328 1.00 84.75 86 THR A O 1
ATOM 627 N N . THR A 1 87 ? -1.226 -3.785 -16.541 1.00 83.31 87 THR A N 1
ATOM 628 C CA . THR A 1 87 ? -0.480 -3.997 -17.789 1.00 83.31 87 THR A CA 1
ATOM 629 C C . THR A 1 87 ? -0.201 -2.670 -18.498 1.00 83.31 87 THR A C 1
ATOM 631 O O . THR A 1 87 ? -0.728 -1.615 -18.131 1.00 83.31 87 THR A O 1
ATOM 634 N N . GLY A 1 88 ? 0.659 -2.704 -19.521 1.00 83.12 88 GLY A N 1
ATOM 635 C CA . GLY A 1 88 ? 1.023 -1.519 -20.300 1.00 83.12 88 GLY A CA 1
ATOM 636 C C . GLY A 1 88 ? 1.700 -0.449 -19.429 1.00 83.12 88 GLY A C 1
ATOM 637 O O . GLY A 1 88 ? 2.625 -0.789 -18.698 1.00 83.12 88 GLY A O 1
ATOM 638 N N . PRO A 1 89 ? 1.272 0.829 -19.467 1.00 78.75 89 PRO A N 1
ATOM 639 C CA . PRO A 1 89 ? 1.911 1.903 -18.699 1.00 78.75 89 PRO A CA 1
ATOM 640 C C . PRO A 1 89 ? 1.729 1.776 -17.176 1.00 78.75 89 PRO A C 1
ATOM 642 O O . PRO A 1 89 ? 2.443 2.437 -16.428 1.00 78.75 89 PRO A O 1
ATOM 645 N N . ASN A 1 90 ? 0.796 0.934 -16.718 1.00 78.44 90 ASN A N 1
ATOM 646 C CA . ASN A 1 90 ? 0.587 0.635 -15.300 1.00 78.44 90 ASN A CA 1
ATOM 647 C C . ASN A 1 90 ? 1.241 -0.691 -14.876 1.00 78.44 90 ASN A C 1
ATOM 649 O O . ASN A 1 90 ? 1.093 -1.075 -13.721 1.00 78.44 90 ASN A O 1
ATOM 653 N N . ALA A 1 91 ? 1.917 -1.413 -15.777 1.00 86.19 91 ALA A N 1
ATOM 654 C CA . ALA A 1 91 ? 2.687 -2.590 -15.386 1.00 86.19 91 ALA A CA 1
ATOM 655 C C . ALA A 1 91 ? 3.777 -2.182 -14.386 1.00 86.19 91 ALA A C 1
ATOM 657 O O . ALA A 1 91 ? 4.407 -1.142 -14.562 1.00 86.19 91 ALA A O 1
ATOM 658 N N . ASP A 1 92 ? 3.984 -3.004 -13.363 1.00 89.56 92 ASP A N 1
ATOM 659 C CA . ASP A 1 92 ? 5.029 -2.822 -12.363 1.00 89.56 92 ASP A CA 1
ATOM 660 C C . ASP A 1 92 ? 5.611 -4.190 -12.004 1.00 89.56 92 ASP A C 1
ATOM 662 O O . ASP A 1 92 ? 4.875 -5.168 -11.864 1.00 89.56 92 ASP A O 1
ATOM 666 N N . SER A 1 93 ? 6.932 -4.282 -11.877 1.00 88.06 93 SER A N 1
ATOM 667 C CA . SER A 1 93 ? 7.611 -5.522 -11.501 1.00 88.06 93 SER A CA 1
ATOM 668 C C . SER A 1 93 ? 7.706 -5.735 -9.984 1.00 88.06 93 SER A C 1
ATOM 670 O O . SER A 1 93 ? 8.248 -6.752 -9.556 1.00 88.06 93 SER A O 1
ATOM 672 N N . GLY A 1 94 ? 7.286 -4.764 -9.165 1.00 89.38 94 GLY A N 1
ATOM 673 C CA . GLY A 1 94 ? 7.508 -4.759 -7.719 1.00 89.38 94 GLY A CA 1
ATOM 674 C C . GLY A 1 94 ? 8.989 -4.679 -7.334 1.00 89.38 94 GLY A C 1
ATOM 675 O O . GLY A 1 94 ? 9.381 -5.185 -6.283 1.00 89.38 94 GLY A O 1
ATOM 676 N N . SER A 1 95 ? 9.836 -4.115 -8.205 1.00 87.75 95 SER A N 1
ATOM 677 C CA . SER A 1 95 ? 11.282 -4.013 -7.978 1.00 87.75 95 SER A CA 1
ATOM 678 C C . SER A 1 95 ? 11.656 -2.669 -7.341 1.00 87.75 95 SER A C 1
ATOM 680 O O . SER A 1 95 ? 11.193 -1.634 -7.825 1.00 87.75 95 SER A O 1
ATOM 682 N N . PRO A 1 96 ? 12.568 -2.644 -6.348 1.00 81.94 96 PRO A N 1
ATOM 683 C CA . PRO A 1 96 ? 13.149 -1.401 -5.836 1.00 81.94 96 PRO A CA 1
ATOM 684 C C . PRO A 1 96 ? 14.051 -0.678 -6.856 1.00 81.94 96 PRO A C 1
ATOM 686 O O . PRO A 1 96 ? 14.403 0.480 -6.642 1.00 81.94 96 PRO A O 1
ATOM 689 N N . TYR A 1 97 ? 14.433 -1.328 -7.962 1.00 83.50 97 TYR A N 1
ATOM 690 C CA . TYR A 1 97 ? 15.367 -0.778 -8.956 1.00 83.50 97 TYR A CA 1
ATOM 691 C C . TYR A 1 97 ? 14.715 -0.355 -10.275 1.00 83.50 97 TYR A C 1
ATOM 693 O O . TYR A 1 97 ? 15.329 0.386 -11.043 1.00 83.50 97 TYR A O 1
ATOM 701 N N . ASP A 1 98 ? 13.492 -0.811 -10.550 1.00 84.62 98 ASP A N 1
ATOM 702 C CA . ASP A 1 98 ? 12.760 -0.496 -11.775 1.00 84.62 98 ASP A CA 1
ATOM 703 C C . ASP A 1 98 ? 11.531 0.354 -11.450 1.00 84.62 98 ASP A C 1
ATOM 705 O O . ASP A 1 98 ? 10.578 -0.129 -10.848 1.00 84.62 98 ASP A O 1
ATOM 709 N N . PHE A 1 99 ? 11.546 1.623 -11.860 1.00 78.94 99 PHE A N 1
ATOM 710 C CA . PHE A 1 99 ? 10.445 2.582 -11.684 1.00 78.94 99 PHE A CA 1
ATOM 711 C C . PHE A 1 99 ? 9.658 2.808 -12.985 1.00 78.94 99 PHE A C 1
ATOM 713 O O . PHE A 1 99 ? 9.036 3.855 -13.174 1.00 78.94 99 PHE A O 1
ATOM 720 N N . SER A 1 100 ? 9.721 1.854 -13.916 1.00 77.94 100 SER A N 1
ATOM 721 C CA . SER A 1 100 ? 9.010 1.921 -15.190 1.00 77.94 100 SER A CA 1
ATOM 722 C C . SER A 1 100 ? 7.524 1.615 -14.999 1.00 77.94 100 SER A C 1
ATOM 724 O O . SER A 1 100 ? 7.143 0.462 -14.840 1.00 77.94 100 SER A O 1
ATOM 726 N N . GLY A 1 101 ? 6.681 2.648 -15.069 1.00 76.75 101 GLY A N 1
ATOM 727 C CA . GLY A 1 101 ? 5.224 2.513 -14.952 1.00 76.75 101 GLY A CA 1
ATOM 728 C C . GLY A 1 101 ? 4.723 2.499 -13.505 1.00 76.75 101 GLY A C 1
ATOM 729 O O . GLY A 1 101 ? 5.368 3.045 -12.613 1.00 76.75 101 GLY A O 1
ATOM 730 N N . GLY A 1 102 ? 3.541 1.919 -13.294 1.00 72.19 102 GLY A N 1
ATOM 731 C CA . GLY A 1 102 ? 3.131 1.425 -11.974 1.00 72.19 102 GLY A CA 1
ATOM 732 C C . GLY A 1 102 ? 2.917 2.450 -10.848 1.00 72.19 102 GLY A C 1
ATOM 733 O O . GLY A 1 102 ? 3.406 2.286 -9.733 1.00 72.19 102 GLY A O 1
ATOM 734 N N . LEU A 1 103 ? 2.200 3.547 -11.114 1.00 81.50 103 LEU A N 1
ATOM 735 C CA . LEU A 1 103 ? 2.059 4.646 -10.137 1.00 81.50 103 LEU A CA 1
ATOM 736 C C . LEU A 1 103 ? 0.750 4.638 -9.332 1.00 81.50 103 LEU A C 1
ATOM 738 O O . LEU A 1 103 ? 0.634 5.353 -8.333 1.00 81.50 103 LEU A O 1
ATOM 742 N N . TYR A 1 104 ? -0.239 3.863 -9.778 1.00 87.25 104 TYR A N 1
ATOM 743 C CA . TYR A 1 104 ? -1.585 3.831 -9.209 1.00 87.25 104 TYR A CA 1
ATOM 744 C C . TYR A 1 104 ? -2.036 2.385 -9.035 1.00 87.25 104 TYR A C 1
ATOM 746 O O . TYR A 1 104 ? -2.612 1.788 -9.942 1.00 87.25 104 TYR A O 1
ATOM 754 N N . HIS A 1 105 ? -1.749 1.843 -7.857 1.00 93.38 105 HIS A N 1
ATOM 755 C CA . HIS A 1 105 ? -2.027 0.465 -7.492 1.00 93.38 105 HIS A CA 1
ATOM 756 C C . HIS A 1 105 ? -2.964 0.369 -6.303 1.00 93.38 105 HIS A C 1
ATOM 758 O O . HIS A 1 105 ? -2.826 1.095 -5.321 1.00 93.38 105 HIS A O 1
ATOM 764 N N . GLN A 1 106 ? -3.888 -0.578 -6.379 1.00 95.12 106 GLN A N 1
ATOM 765 C CA . GLN A 1 106 ? -4.688 -1.009 -5.250 1.00 95.12 106 GLN A CA 1
ATOM 766 C C . GLN A 1 106 ? -4.261 -2.404 -4.798 1.00 95.12 106 GLN A C 1
ATOM 768 O O . GLN A 1 106 ? -3.967 -3.274 -5.621 1.00 95.12 106 GLN A O 1
ATOM 773 N N . PHE A 1 107 ? -4.259 -2.623 -3.485 1.00 96.50 107 PHE A N 1
ATOM 774 C CA . PHE A 1 107 ? -3.838 -3.877 -2.862 1.00 96.50 107 PHE A CA 1
ATOM 775 C C . PHE A 1 107 ? -4.999 -4.411 -2.006 1.00 96.50 107 PHE A C 1
ATOM 777 O O . PHE A 1 107 ? -5.264 -3.862 -0.935 1.00 96.50 107 PHE A O 1
ATOM 784 N N . PRO A 1 108 ? -5.751 -5.424 -2.474 1.00 96.94 108 PRO A N 1
ATOM 785 C CA . PRO A 1 108 ? -6.875 -5.987 -1.728 1.00 96.94 108 PRO A CA 1
ATOM 786 C C . PRO A 1 108 ? -6.401 -7.046 -0.720 1.00 96.94 108 PRO A C 1
ATOM 788 O O . PRO A 1 108 ? -5.833 -8.070 -1.107 1.00 96.94 108 PRO A O 1
ATOM 791 N N . ALA A 1 109 ? -6.706 -6.850 0.564 1.00 96.31 109 ALA A N 1
ATOM 792 C CA . ALA A 1 109 ? -6.268 -7.702 1.678 1.00 96.31 109 ALA A CA 1
ATOM 793 C C . ALA A 1 109 ? -6.666 -9.185 1.539 1.00 96.31 109 ALA A C 1
ATOM 795 O O . ALA A 1 109 ? -5.999 -10.057 2.084 1.00 96.31 109 ALA A O 1
ATOM 796 N N . VAL A 1 110 ? -7.726 -9.488 0.773 1.00 92.00 110 VAL A N 1
ATOM 797 C CA . VAL A 1 110 ? -8.235 -10.854 0.523 1.00 92.00 110 VAL A CA 1
ATOM 798 C C . VAL A 1 110 ? -7.130 -11.843 0.142 1.00 92.00 110 VAL A C 1
ATOM 800 O O . VAL A 1 110 ? -7.151 -12.986 0.583 1.00 92.00 110 VAL A O 1
ATOM 803 N N . ASN A 1 111 ? -6.196 -11.411 -0.710 1.00 90.81 111 ASN A N 1
ATOM 804 C CA . ASN A 1 111 ? -5.176 -12.257 -1.339 1.00 90.81 111 ASN A CA 1
ATOM 805 C C . ASN A 1 111 ? -3.819 -11.521 -1.434 1.00 90.81 111 ASN A C 1
ATOM 807 O O . ASN A 1 111 ? -3.049 -11.751 -2.371 1.00 90.81 111 ASN A O 1
ATOM 811 N N . SER A 1 112 ? -3.559 -10.585 -0.517 1.00 94.75 112 SER A N 1
ATOM 812 C CA . SER A 1 112 ? -2.362 -9.737 -0.497 1.00 94.75 112 SER A CA 1
ATOM 813 C C . SER A 1 112 ? -2.027 -9.358 0.938 1.00 94.75 112 SER A C 1
ATOM 815 O O . SER A 1 112 ? -2.903 -8.903 1.663 1.00 94.75 112 SER A O 1
ATOM 817 N N . THR A 1 113 ? -0.766 -9.505 1.336 1.00 96.19 113 THR A N 1
ATOM 818 C CA . THR A 1 113 ? -0.278 -9.185 2.686 1.00 96.19 113 THR A CA 1
ATOM 819 C C . THR A 1 113 ? 0.749 -8.062 2.634 1.00 96.19 113 THR A C 1
ATOM 821 O O . THR A 1 113 ? 1.469 -7.914 1.644 1.00 96.19 113 THR A O 1
ATOM 824 N N . TYR A 1 114 ? 0.847 -7.268 3.700 1.00 96.06 114 TYR A N 1
ATOM 825 C CA . TYR A 1 114 ? 1.895 -6.256 3.832 1.00 96.06 114 TYR A CA 1
ATOM 826 C C . TYR A 1 114 ? 3.125 -6.875 4.510 1.00 96.06 114 TYR A C 1
ATOM 828 O O . TYR A 1 114 ? 2.995 -7.598 5.500 1.00 96.06 114 TYR A O 1
ATOM 836 N N . CYS A 1 115 ? 4.323 -6.601 4.005 1.00 96.38 115 CYS A N 1
ATOM 837 C CA . CYS A 1 115 ? 5.556 -7.161 4.556 1.00 96.38 115 CYS A CA 1
ATOM 838 C C . CYS A 1 115 ? 5.885 -6.635 5.960 1.00 96.38 115 CYS A C 1
ATOM 840 O O . CYS A 1 115 ? 5.528 -5.519 6.337 1.00 96.38 115 CYS A O 1
ATOM 842 N N . GLN A 1 116 ? 6.656 -7.405 6.728 1.00 94.00 116 GLN A N 1
ATOM 843 C CA . GLN A 1 116 ? 7.283 -6.877 7.941 1.00 94.00 116 GLN A CA 1
ATOM 844 C C . GLN A 1 116 ? 8.302 -5.786 7.585 1.00 94.00 116 GLN A C 1
ATOM 846 O O . GLN A 1 116 ? 8.993 -5.878 6.573 1.00 94.00 116 GLN A O 1
ATOM 851 N N . ALA A 1 117 ? 8.446 -4.779 8.450 1.00 89.00 117 ALA A N 1
ATOM 852 C CA . ALA A 1 117 ? 9.373 -3.660 8.239 1.00 89.00 117 ALA A CA 1
ATOM 853 C C . ALA A 1 117 ? 10.858 -4.077 8.140 1.00 89.00 117 ALA A C 1
ATOM 855 O O . ALA A 1 117 ? 11.691 -3.289 7.707 1.00 89.00 117 ALA A O 1
ATOM 856 N N . THR A 1 118 ? 11.188 -5.306 8.547 1.00 92.56 118 THR A N 1
ATOM 857 C CA . THR A 1 118 ? 12.526 -5.909 8.464 1.00 92.56 118 THR A CA 1
ATOM 858 C C . THR A 1 118 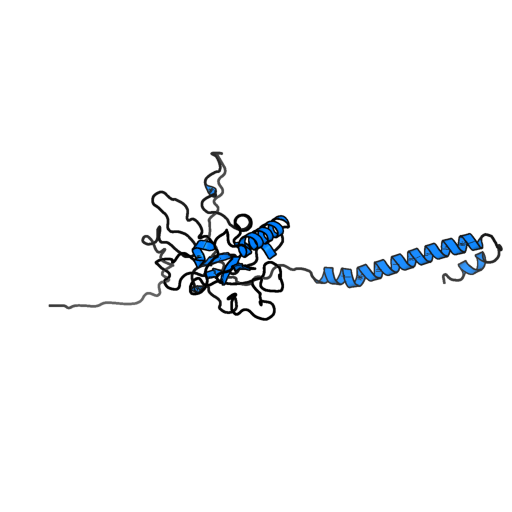? 12.766 -6.728 7.192 1.00 92.56 118 THR A C 1
ATOM 860 O O . THR A 1 118 ? 13.858 -7.272 7.044 1.00 92.56 118 THR A O 1
ATOM 863 N N . ASP A 1 119 ? 11.782 -6.860 6.294 1.00 94.69 119 ASP A N 1
ATOM 864 C CA . ASP A 1 119 ? 11.982 -7.524 4.999 1.00 94.69 119 ASP A CA 1
ATOM 865 C C . ASP A 1 119 ? 13.025 -6.742 4.164 1.00 94.69 119 ASP A C 1
ATOM 867 O O . ASP A 1 119 ? 12.917 -5.512 4.065 1.00 94.69 119 ASP A O 1
ATOM 871 N N . PRO A 1 120 ? 14.037 -7.405 3.565 1.00 92.81 120 PRO A N 1
ATOM 872 C CA . PRO A 1 120 ? 15.101 -6.727 2.825 1.00 92.81 120 PRO A CA 1
ATOM 873 C C . PRO A 1 120 ? 14.605 -5.827 1.688 1.00 92.81 120 PRO A C 1
ATOM 875 O O . PRO A 1 120 ? 15.112 -4.714 1.539 1.00 92.81 120 PRO A O 1
ATOM 878 N N . ALA A 1 121 ? 13.593 -6.262 0.928 1.00 90.75 121 ALA A N 1
ATOM 879 C CA . ALA A 1 121 ? 13.031 -5.462 -0.157 1.00 90.75 121 ALA A CA 1
ATOM 880 C C . ALA A 1 121 ? 12.350 -4.204 0.391 1.00 90.75 121 ALA A C 1
ATOM 882 O O . ALA A 1 121 ? 12.404 -3.145 -0.229 1.00 90.75 121 ALA A O 1
ATOM 883 N N . CYS A 1 122 ? 11.756 -4.292 1.582 1.00 91.56 122 CYS A N 1
ATOM 884 C CA . CYS A 1 122 ? 11.056 -3.182 2.219 1.00 91.56 122 CYS A CA 1
ATOM 885 C C . CYS A 1 122 ? 11.980 -2.182 2.902 1.00 91.56 122 CYS A C 1
ATOM 887 O O . CYS A 1 122 ? 11.698 -0.988 2.843 1.00 91.56 122 CYS A O 1
ATOM 889 N N . LEU A 1 123 ? 13.108 -2.620 3.466 1.00 92.38 123 LEU A N 1
ATOM 890 C CA . LEU A 1 123 ? 14.162 -1.710 3.927 1.00 92.38 123 LEU A CA 1
ATOM 891 C C . LEU A 1 123 ? 14.684 -0.843 2.768 1.00 92.38 123 LEU A C 1
ATOM 893 O O . LEU A 1 123 ? 14.876 0.369 2.917 1.00 92.38 123 LEU A O 1
ATOM 897 N N . GLU A 1 124 ? 14.848 -1.439 1.586 1.00 91.94 124 GLU A N 1
ATOM 898 C CA . GLU A 1 124 ? 15.252 -0.720 0.380 1.00 91.94 124 GLU A CA 1
ATOM 899 C C . GLU A 1 124 ? 14.129 0.186 -0.153 1.00 91.94 124 GLU A C 1
ATOM 901 O O . GLU A 1 124 ? 14.354 1.382 -0.354 1.00 91.94 124 GLU A O 1
ATOM 906 N N . CYS A 1 125 ? 12.896 -0.326 -0.258 1.00 90.31 125 CYS A N 1
ATOM 907 C CA . CYS A 1 125 ? 11.703 0.444 -0.633 1.00 90.31 125 CYS A CA 1
ATOM 908 C C . CYS A 1 125 ? 11.495 1.683 0.255 1.00 90.31 125 CYS A C 1
ATOM 910 O O . CYS A 1 125 ? 11.166 2.765 -0.232 1.00 90.31 125 CYS A O 1
ATOM 912 N N . ASN A 1 126 ? 11.730 1.550 1.563 1.00 89.88 126 ASN A N 1
ATOM 913 C CA . ASN A 1 126 ? 11.616 2.649 2.516 1.00 89.88 126 ASN A CA 1
ATOM 914 C C . ASN A 1 126 ? 12.742 3.678 2.333 1.00 89.88 126 ASN A C 1
ATOM 916 O O . ASN A 1 126 ? 12.501 4.882 2.390 1.00 89.88 126 ASN A O 1
ATOM 920 N N . THR A 1 127 ? 13.969 3.221 2.058 1.00 90.94 127 THR A N 1
ATOM 921 C CA . THR A 1 127 ? 15.108 4.100 1.731 1.00 90.94 127 THR A CA 1
ATOM 922 C C . THR A 1 127 ? 14.817 4.940 0.482 1.00 90.94 127 THR A C 1
ATOM 924 O O . THR A 1 127 ? 15.074 6.145 0.454 1.00 90.94 127 THR A O 1
ATOM 927 N N . ILE A 1 128 ? 14.211 4.318 -0.531 1.00 89.00 128 ILE A N 1
ATOM 928 C CA . ILE A 1 128 ? 13.719 4.958 -1.754 1.00 89.00 128 ILE A CA 1
ATOM 929 C C . ILE A 1 128 ? 12.626 5.992 -1.436 1.00 89.00 128 ILE A C 1
ATOM 931 O O . ILE A 1 128 ? 12.745 7.147 -1.853 1.00 89.00 128 ILE A O 1
ATOM 935 N N . ALA A 1 129 ? 11.592 5.609 -0.677 1.00 88.50 129 ALA A N 1
ATOM 936 C CA . ALA A 1 129 ? 10.477 6.482 -0.298 1.00 88.50 129 ALA A CA 1
ATOM 937 C C . ALA A 1 129 ? 10.961 7.760 0.408 1.00 88.50 129 ALA A C 1
ATOM 939 O O . ALA A 1 129 ? 10.597 8.874 0.021 1.00 88.50 129 ALA A O 1
ATOM 940 N N . VAL A 1 130 ? 11.848 7.597 1.392 1.00 88.00 130 VAL A N 1
ATOM 941 C CA . VAL A 1 130 ? 12.441 8.679 2.191 1.00 88.00 130 VAL A CA 1
ATOM 942 C C . VAL A 1 130 ? 13.345 9.590 1.350 1.00 88.00 130 VAL A C 1
ATOM 944 O O . VAL A 1 130 ? 13.305 10.811 1.501 1.00 88.00 130 VAL A O 1
ATOM 947 N N . ASN A 1 131 ? 14.130 9.040 0.421 1.00 90.44 131 ASN A N 1
ATOM 948 C CA . ASN A 1 131 ? 14.960 9.844 -0.481 1.00 90.44 131 ASN A CA 1
ATOM 949 C C . ASN A 1 131 ? 14.097 10.690 -1.438 1.00 90.44 131 ASN A C 1
ATOM 951 O O . ASN A 1 131 ? 14.297 11.900 -1.573 1.00 90.44 131 ASN A O 1
ATOM 955 N N . TYR A 1 132 ? 13.078 10.086 -2.056 1.00 87.38 132 TYR A N 1
ATOM 956 C CA . TYR A 1 132 ? 12.168 10.805 -2.948 1.00 87.38 132 TYR A CA 1
ATOM 957 C C . TYR A 1 132 ? 11.298 11.839 -2.218 1.00 87.38 132 TYR A C 1
ATOM 959 O O . TYR A 1 132 ? 11.002 12.888 -2.797 1.00 87.38 132 TYR A O 1
ATOM 967 N N . SER A 1 133 ? 10.927 11.605 -0.956 1.00 84.25 133 SER A N 1
ATOM 968 C CA . SER A 1 133 ? 10.133 12.556 -0.170 1.00 84.25 133 SER A CA 1
ATOM 969 C C . SER A 1 133 ? 10.930 13.806 0.209 1.00 84.25 133 SER A C 1
ATOM 971 O O . SER A 1 133 ? 10.424 14.916 0.034 1.00 84.25 133 SER A O 1
ATOM 973 N N . MET A 1 134 ? 12.206 13.658 0.589 1.00 85.75 134 MET A N 1
ATOM 974 C CA . MET A 1 134 ? 13.128 14.785 0.803 1.00 85.75 134 MET A CA 1
ATOM 975 C C . MET A 1 134 ? 13.326 15.642 -0.454 1.00 85.75 134 MET A C 1
ATOM 977 O O . MET A 1 134 ? 13.483 16.857 -0.357 1.00 85.75 134 MET A O 1
ATOM 981 N N . GLN A 1 135 ? 13.269 15.034 -1.641 1.00 86.06 135 GLN A N 1
ATOM 982 C CA . GLN A 1 135 ? 13.336 15.740 -2.926 1.00 86.06 135 GLN A CA 1
ATOM 983 C C . GLN A 1 135 ? 11.987 16.347 -3.370 1.00 86.06 135 GLN A C 1
ATOM 985 O O . GLN A 1 135 ? 11.904 16.920 -4.456 1.00 86.06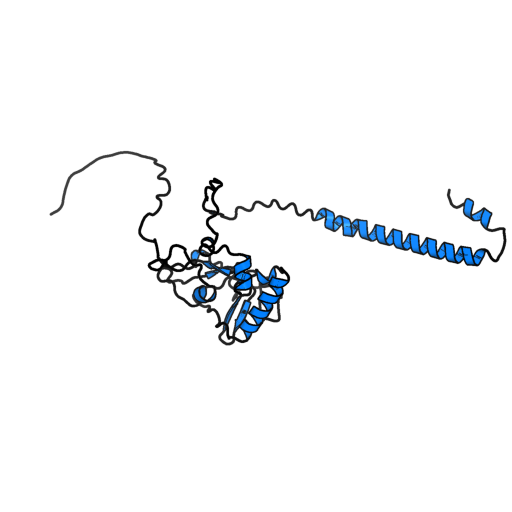 135 GLN A O 1
ATOM 990 N N . ASN A 1 136 ? 10.920 16.208 -2.570 1.00 81.62 136 ASN A N 1
ATOM 991 C CA . ASN A 1 136 ? 9.534 16.535 -2.934 1.00 81.62 136 ASN A CA 1
ATOM 992 C C . ASN A 1 136 ? 9.102 15.910 -4.282 1.00 81.62 136 ASN A C 1
ATOM 994 O O . ASN A 1 136 ? 8.332 16.492 -5.051 1.00 81.62 136 ASN A O 1
ATOM 998 N N . ASN A 1 137 ? 9.615 14.718 -4.587 1.00 85.19 137 ASN A N 1
ATOM 999 C CA . ASN A 1 137 ? 9.276 13.989 -5.798 1.00 85.19 137 ASN A CA 1
ATOM 1000 C C . ASN A 1 137 ? 7.883 13.357 -5.650 1.00 85.19 137 ASN A C 1
ATOM 1002 O O . ASN A 1 137 ? 7.523 12.842 -4.589 1.00 85.19 137 ASN A O 1
ATOM 1006 N N . TYR A 1 138 ? 7.093 13.381 -6.724 1.00 81.56 138 TYR A N 1
ATOM 1007 C CA . TYR A 1 138 ? 5.754 12.801 -6.721 1.00 81.56 138 TYR A CA 1
ATOM 1008 C C . TYR A 1 138 ? 5.773 11.285 -6.473 1.00 81.56 138 TYR A C 1
ATOM 1010 O O . TYR A 1 138 ? 4.819 10.795 -5.879 1.00 81.56 138 TYR A O 1
ATOM 1018 N N . LEU A 1 139 ? 6.845 10.567 -6.849 1.00 82.75 139 LEU A N 1
ATOM 1019 C CA . LEU A 1 139 ? 6.979 9.112 -6.682 1.00 82.75 139 LEU A CA 1
ATOM 1020 C C . LEU A 1 139 ? 6.792 8.655 -5.232 1.00 82.75 139 LEU A C 1
ATOM 1022 O O . LEU A 1 139 ? 6.136 7.644 -5.003 1.00 82.75 139 LEU A O 1
ATOM 1026 N N . ALA A 1 140 ? 7.265 9.428 -4.250 1.00 79.56 140 ALA A N 1
ATOM 1027 C CA . ALA A 1 140 ? 7.016 9.125 -2.840 1.00 79.56 140 ALA A CA 1
ATOM 1028 C C . ALA A 1 140 ? 5.509 9.057 -2.522 1.00 79.56 140 ALA A C 1
ATOM 1030 O O . ALA A 1 140 ? 5.080 8.246 -1.717 1.00 79.56 140 ALA A O 1
ATOM 1031 N N . ARG A 1 141 ? 4.688 9.866 -3.200 1.00 79.06 141 ARG A N 1
ATOM 1032 C CA . ARG A 1 141 ? 3.228 9.943 -3.020 1.00 79.06 141 ARG A CA 1
ATOM 1033 C C . ARG A 1 141 ? 2.448 8.962 -3.904 1.00 79.06 141 ARG A C 1
ATOM 1035 O O . ARG A 1 141 ? 1.220 9.013 -3.915 1.00 79.06 141 ARG A O 1
ATOM 1042 N N . THR A 1 142 ? 3.140 8.137 -4.688 1.00 84.94 142 THR A N 1
ATOM 1043 C CA . THR A 1 142 ? 2.525 7.110 -5.539 1.00 84.94 142 THR A CA 1
ATOM 1044 C C . THR A 1 142 ? 2.453 5.780 -4.811 1.00 84.94 142 THR A C 1
ATOM 1046 O O . THR A 1 142 ? 3.169 5.541 -3.840 1.00 84.94 142 THR A O 1
ATOM 1049 N N . THR A 1 143 ? 1.620 4.884 -5.325 1.00 85.38 143 THR A N 1
ATOM 1050 C CA . THR A 1 143 ? 1.501 3.507 -4.832 1.00 85.38 143 THR A CA 1
ATOM 1051 C C . THR A 1 143 ? 2.468 2.546 -5.519 1.00 85.38 143 THR A C 1
ATOM 1053 O O . THR A 1 143 ? 2.228 1.342 -5.573 1.00 85.38 143 THR A O 1
ATOM 1056 N N . LYS A 1 144 ? 3.611 3.069 -5.983 1.00 89.81 144 LYS A N 1
ATOM 1057 C CA . LYS A 1 144 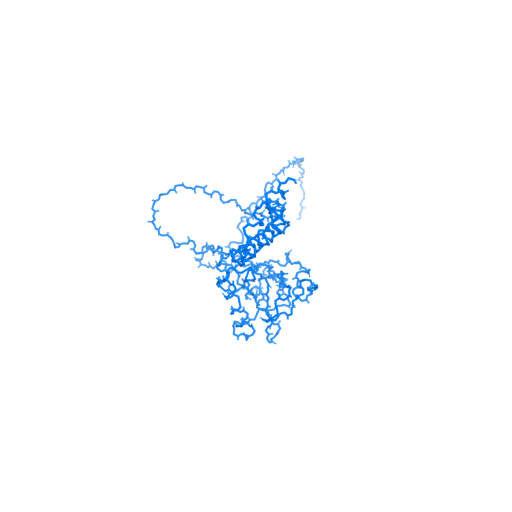? 4.791 2.262 -6.293 1.00 89.81 144 LYS A CA 1
ATOM 1058 C C . LYS A 1 144 ? 5.123 1.376 -5.088 1.00 89.81 144 LYS A C 1
ATOM 1060 O O . LYS A 1 144 ? 5.062 1.830 -3.942 1.00 89.81 144 LYS A O 1
ATOM 1065 N N . PHE A 1 145 ? 5.464 0.122 -5.345 1.00 92.75 145 PHE A N 1
ATOM 1066 C CA . PHE A 1 145 ? 5.659 -0.891 -4.315 1.00 92.75 145 PHE A CA 1
ATOM 1067 C C . PHE A 1 145 ? 6.876 -1.769 -4.604 1.00 92.75 145 PHE A C 1
ATOM 1069 O O . PHE A 1 145 ? 7.367 -1.830 -5.732 1.00 92.75 145 PHE A O 1
ATOM 1076 N N . CYS A 1 146 ? 7.329 -2.466 -3.568 1.00 94.00 146 CYS A N 1
ATOM 1077 C CA . CYS A 1 146 ? 8.301 -3.543 -3.656 1.00 94.00 146 CYS A CA 1
ATOM 1078 C C . CYS A 1 146 ? 7.662 -4.850 -3.174 1.00 94.00 146 CYS A C 1
ATOM 1080 O O . CYS A 1 146 ? 6.778 -4.833 -2.310 1.00 94.00 146 CYS A O 1
ATOM 1082 N N . VAL A 1 147 ? 8.100 -5.975 -3.739 1.00 95.00 147 VAL A N 1
ATOM 1083 C CA . VAL A 1 147 ? 7.664 -7.323 -3.345 1.00 95.00 147 VAL A CA 1
ATOM 1084 C C . VAL A 1 147 ? 8.742 -7.969 -2.476 1.00 95.00 147 VAL A C 1
ATOM 1086 O O . VAL A 1 147 ? 9.893 -8.077 -2.896 1.00 95.00 147 VAL A O 1
ATOM 1089 N N . GLY A 1 148 ? 8.362 -8.380 -1.265 1.00 94.50 148 GLY A N 1
ATOM 1090 C CA . GLY A 1 148 ? 9.238 -9.075 -0.318 1.00 94.50 148 GLY A CA 1
ATOM 1091 C C . GLY A 1 148 ? 9.388 -10.568 -0.613 1.00 94.50 148 GLY A C 1
ATOM 1092 O O . GLY A 1 148 ? 8.712 -11.124 -1.482 1.00 94.50 148 GLY A O 1
ATOM 1093 N N . GLU A 1 149 ? 10.242 -11.253 0.149 1.00 90.88 149 GLU A N 1
ATOM 1094 C CA . GLU A 1 149 ? 10.631 -12.655 -0.114 1.00 90.88 149 GLU A CA 1
ATOM 1095 C C . GLU A 1 149 ? 9.432 -13.626 -0.098 1.00 90.88 149 GLU A C 1
ATOM 1097 O O . GLU A 1 149 ? 9.394 -14.607 -0.840 1.00 90.88 149 GLU A O 1
ATOM 1102 N N . SER A 1 150 ? 8.413 -13.321 0.710 1.00 92.56 150 SER A N 1
ATOM 1103 C CA . SER A 1 150 ? 7.183 -14.118 0.832 1.00 92.56 150 SER A CA 1
ATOM 1104 C C . SER A 1 150 ? 6.076 -13.758 -0.173 1.00 92.56 150 SER A C 1
ATOM 1106 O O . SER A 1 150 ? 4.976 -14.303 -0.086 1.00 92.56 150 SER A O 1
ATOM 1108 N N . GLY A 1 151 ? 6.325 -12.838 -1.113 1.00 93.19 151 GLY A N 1
ATOM 1109 C CA . GLY A 1 151 ? 5.301 -12.307 -2.025 1.00 93.19 151 GLY A CA 1
ATOM 1110 C C . GLY A 1 151 ? 4.382 -11.247 -1.398 1.00 93.19 151 GLY A C 1
ATOM 1111 O O . GLY A 1 151 ? 3.432 -10.797 -2.040 1.00 93.19 151 GLY A O 1
ATOM 1112 N N . CYS A 1 152 ? 4.663 -10.839 -0.157 1.00 96.12 152 CYS A N 1
ATOM 1113 C CA . CYS A 1 152 ? 4.061 -9.671 0.480 1.00 96.12 152 CYS A CA 1
ATOM 1114 C C . CYS A 1 152 ? 4.466 -8.371 -0.241 1.00 96.12 152 CYS A C 1
ATOM 1116 O O . CYS A 1 152 ? 5.447 -8.342 -0.988 1.00 96.12 152 CYS A O 1
ATOM 1118 N N . VAL A 1 153 ? 3.740 -7.279 0.008 1.00 95.69 153 VAL A N 1
ATOM 1119 C CA . VAL A 1 153 ? 4.030 -5.952 -0.560 1.00 95.69 153 VAL A CA 1
ATOM 1120 C C . VAL A 1 153 ? 4.438 -4.933 0.499 1.00 95.69 153 VAL A C 1
ATOM 1122 O O . VAL A 1 153 ? 4.015 -4.995 1.652 1.00 95.69 153 VAL A O 1
ATOM 1125 N N . CYS A 1 154 ? 5.213 -3.937 0.089 1.00 93.62 154 CYS A N 1
ATOM 1126 C CA . CYS A 1 154 ? 5.432 -2.706 0.840 1.00 93.62 154 CYS A CA 1
ATOM 1127 C C . CYS A 1 154 ? 5.454 -1.514 -0.117 1.00 93.62 154 CYS A C 1
ATOM 1129 O O . CYS A 1 154 ? 5.982 -1.605 -1.222 1.00 93.62 154 CYS A O 1
ATOM 1131 N N . VAL A 1 155 ? 4.822 -0.410 0.279 1.00 92.75 155 VAL A N 1
ATOM 1132 C CA . VAL A 1 155 ? 4.383 0.652 -0.639 1.00 92.75 155 VAL A CA 1
ATOM 1133 C C . VAL A 1 155 ? 5.038 1.980 -0.262 1.00 92.75 155 VAL A C 1
ATOM 1135 O O . VAL A 1 155 ? 5.063 2.336 0.914 1.00 92.75 155 VAL A O 1
ATOM 1138 N N . LEU A 1 156 ? 5.543 2.741 -1.240 1.00 89.50 156 LEU A N 1
ATOM 1139 C CA . LEU A 1 156 ? 6.281 3.992 -0.995 1.00 89.50 156 LEU A CA 1
ATOM 1140 C C . LEU A 1 156 ? 5.442 5.024 -0.227 1.00 89.50 156 LEU A C 1
ATOM 1142 O O . LEU A 1 156 ? 5.932 5.620 0.731 1.00 89.50 156 LEU A O 1
ATOM 1146 N N . SER A 1 157 ? 4.164 5.182 -0.587 1.00 87.50 157 SER A N 1
ATOM 1147 C CA . SER A 1 157 ? 3.232 6.095 0.092 1.00 87.50 157 SER A CA 1
ATOM 1148 C C . SER A 1 157 ? 2.947 5.743 1.559 1.00 87.50 157 SER A C 1
ATOM 1150 O O . SER A 1 157 ? 2.319 6.534 2.258 1.00 87.50 157 SER A O 1
ATOM 1152 N N . CYS A 1 158 ? 3.366 4.559 2.011 1.00 88.94 158 CYS A N 1
ATOM 1153 C CA . CYS A 1 158 ? 3.128 4.026 3.350 1.00 88.94 158 CYS A CA 1
ATOM 1154 C C . CYS A 1 158 ? 4.340 4.138 4.290 1.00 88.94 158 CYS A C 1
ATOM 1156 O O . CYS A 1 158 ? 4.232 3.740 5.451 1.00 88.94 158 CYS A O 1
ATOM 1158 N N . ASP A 1 159 ? 5.473 4.687 3.832 1.00 86.69 159 ASP A N 1
ATOM 1159 C CA . ASP A 1 159 ? 6.549 5.109 4.737 1.00 86.69 159 ASP A CA 1
ATOM 1160 C C . ASP A 1 159 ? 6.016 6.172 5.731 1.00 86.69 159 ASP A C 1
ATOM 1162 O O . ASP A 1 159 ? 5.331 7.108 5.309 1.00 86.69 159 ASP A O 1
ATOM 1166 N N . PRO A 1 160 ? 6.322 6.091 7.041 1.00 77.19 160 PRO A N 1
ATOM 1167 C CA . PRO A 1 160 ? 5.788 7.025 8.035 1.00 77.19 160 PRO A CA 1
ATOM 1168 C C . PRO A 1 160 ? 6.139 8.508 7.819 1.00 77.19 160 PRO A C 1
ATOM 1170 O O . PRO A 1 160 ? 5.343 9.373 8.198 1.00 77.19 160 PRO A O 1
ATOM 1173 N N . LEU A 1 161 ? 7.296 8.835 7.223 1.00 76.25 161 LEU A N 1
ATOM 1174 C CA . LEU A 1 161 ? 7.645 10.226 6.904 1.00 76.25 161 LEU A CA 1
ATOM 1175 C C . LEU A 1 161 ? 6.791 10.725 5.735 1.00 76.25 161 LEU A C 1
ATOM 1177 O O . LEU A 1 161 ? 6.234 11.819 5.815 1.00 76.25 161 LEU A O 1
ATOM 1181 N N . VAL A 1 162 ? 6.639 9.918 4.683 1.00 76.56 162 VAL A N 1
ATOM 1182 C CA . VAL A 1 162 ? 5.759 10.208 3.540 1.00 76.56 162 VAL A CA 1
ATOM 1183 C C . VAL A 1 162 ? 4.305 10.366 3.983 1.00 76.56 162 VAL A C 1
ATOM 1185 O O . VAL A 1 162 ? 3.653 11.351 3.631 1.00 76.56 162 VAL A O 1
ATOM 1188 N N . TRP A 1 163 ? 3.818 9.430 4.797 1.00 72.25 163 TRP A N 1
ATOM 1189 C CA . TRP A 1 163 ? 2.472 9.410 5.363 1.00 72.25 163 TRP A CA 1
ATOM 1190 C C . TRP A 1 163 ? 2.148 10.736 6.058 1.00 72.25 163 TRP A C 1
ATOM 1192 O O . TRP A 1 163 ? 1.154 11.395 5.745 1.00 72.25 163 TRP A O 1
ATOM 1202 N N . LYS A 1 164 ? 3.048 11.198 6.936 1.00 71.31 164 LYS A N 1
ATOM 1203 C CA . LYS A 1 164 ? 2.873 12.441 7.698 1.00 71.31 164 LYS A CA 1
ATOM 1204 C C . LYS A 1 164 ? 2.803 13.700 6.824 1.00 71.31 164 LYS A C 1
ATOM 1206 O O . LYS A 1 164 ? 2.150 14.664 7.214 1.00 71.31 164 LYS A O 1
ATOM 1211 N N . LEU A 1 165 ? 3.420 13.716 5.639 1.00 67.56 165 LEU A N 1
ATOM 1212 C CA . LEU A 1 165 ? 3.395 14.891 4.756 1.00 67.56 165 LEU A CA 1
ATOM 1213 C C . LEU A 1 165 ? 2.017 15.155 4.125 1.00 67.56 165 LEU A C 1
ATOM 1215 O O . LEU A 1 165 ? 1.780 16.264 3.634 1.00 67.56 165 LEU A O 1
ATOM 1219 N N . HIS A 1 166 ? 1.124 14.160 4.068 1.00 68.06 166 HIS A N 1
ATOM 1220 C CA . HIS A 1 166 ? -0.140 14.245 3.314 1.00 68.06 166 HIS A CA 1
ATOM 1221 C C . HIS A 1 166 ? -1.384 13.966 4.147 1.00 68.06 166 HIS A C 1
ATOM 1223 O O . HIS A 1 166 ? -2.484 13.916 3.597 1.00 68.06 166 HIS A O 1
ATOM 1229 N N . MET A 1 167 ? -1.228 13.799 5.461 1.00 67.19 167 MET A N 1
ATOM 1230 C CA . MET A 1 167 ? -2.305 13.326 6.320 1.00 67.19 167 MET A CA 1
ATOM 1231 C C . MET A 1 167 ? -2.472 14.206 7.541 1.00 67.19 167 MET A C 1
ATOM 1233 O O . MET A 1 167 ? -1.559 14.406 8.336 1.00 67.19 167 MET A O 1
ATOM 1237 N N . VAL A 1 168 ? -3.693 14.712 7.681 1.00 67.94 168 VAL A N 1
ATOM 1238 C CA . VAL A 1 168 ? -4.148 15.377 8.893 1.00 67.94 168 VAL A CA 1
ATOM 1239 C C . VAL A 1 168 ? -4.496 14.279 9.890 1.00 67.94 168 VAL A C 1
ATOM 1241 O O . VAL A 1 168 ? -5.503 13.587 9.733 1.00 67.94 168 VAL A O 1
ATOM 1244 N N . SER A 1 169 ? -3.648 14.100 10.901 1.00 68.38 169 SER A N 1
ATOM 1245 C CA . SER A 1 169 ? -4.023 13.326 12.079 1.00 68.38 169 SER A CA 1
ATOM 1246 C C . SER A 1 169 ? -5.168 14.045 12.790 1.00 68.38 169 SER A C 1
ATOM 1248 O O . SER A 1 169 ? -5.072 15.232 13.100 1.00 68.38 169 SER A O 1
ATOM 1250 N N . LEU A 1 170 ? -6.258 13.321 13.047 1.00 68.81 170 LEU A N 1
ATOM 1251 C CA . LEU A 1 170 ? -7.370 13.807 13.869 1.00 68.81 170 LEU A CA 1
ATOM 1252 C C . LEU A 1 170 ? -7.033 13.769 15.372 1.00 68.81 170 LEU A C 1
ATOM 1254 O O . LEU A 1 170 ? -7.803 14.289 16.173 1.00 68.81 170 LEU A O 1
ATOM 1258 N N . CYS A 1 171 ? -5.898 13.166 15.740 1.00 75.44 171 CYS A N 1
ATOM 1259 C CA . CYS A 1 171 ? -5.417 13.039 17.113 1.00 75.44 171 CYS A CA 1
ATOM 1260 C C . CYS A 1 171 ? -4.358 14.095 17.481 1.00 75.44 171 CYS A C 1
ATOM 1262 O O . CYS A 1 171 ? -4.362 14.593 18.605 1.00 75.44 171 CYS A O 1
ATOM 1264 N N . ASP A 1 172 ? -3.508 14.508 16.532 1.00 68.50 172 ASP A N 1
ATOM 1265 C CA . ASP A 1 172 ? -2.386 15.437 16.783 1.00 68.50 172 ASP A CA 1
ATOM 1266 C C . ASP A 1 172 ? -2.850 16.886 17.056 1.00 68.50 172 ASP A C 1
ATOM 1268 O O . ASP A 1 172 ? -2.061 17.728 17.473 1.00 68.50 172 ASP A O 1
ATOM 1272 N N . ALA A 1 173 ? -4.131 17.200 16.834 1.00 58.56 173 ALA A N 1
ATOM 1273 C CA . ALA A 1 173 ? -4.697 18.545 16.985 1.00 58.56 173 ALA A CA 1
ATOM 1274 C C . ALA A 1 173 ? -4.944 18.985 18.447 1.00 58.56 173 ALA A C 1
ATOM 1276 O O . ALA A 1 173 ? -5.548 20.036 18.666 1.00 58.56 173 ALA A O 1
ATOM 1277 N N . SER A 1 174 ? -4.520 18.190 19.437 1.00 51.03 174 SER A N 1
ATOM 1278 C CA . SER A 1 174 ? -4.794 18.442 20.863 1.00 51.03 174 SER A CA 1
ATOM 1279 C C . SER A 1 174 ? -3.666 19.169 21.608 1.00 51.03 174 SER A C 1
ATOM 1281 O O . SER A 1 174 ? -3.928 19.745 22.662 1.00 51.03 174 SER A O 1
ATOM 1283 N N . ASP A 1 175 ? -2.450 19.213 21.052 1.00 47.78 175 ASP A N 1
ATOM 1284 C CA . ASP A 1 175 ? -1.314 19.946 21.626 1.00 47.78 175 ASP A CA 1
ATOM 1285 C C . ASP A 1 175 ? -1.124 21.296 20.918 1.00 47.78 175 ASP A C 1
ATOM 1287 O O . ASP A 1 175 ? -0.288 21.485 20.031 1.00 47.78 175 ASP A O 1
ATOM 1291 N N . SER A 1 176 ? -1.940 22.272 21.309 1.00 42.62 176 SER A N 1
ATOM 1292 C CA . SER A 1 176 ? -1.690 23.692 21.053 1.00 42.62 176 SER A CA 1
ATOM 1293 C C . SER A 1 176 ? -2.229 24.506 22.221 1.00 42.62 176 SER A C 1
ATOM 1295 O O . SER A 1 176 ? -3.421 24.475 22.521 1.00 42.62 176 SER A O 1
ATOM 1297 N N . ASP A 1 177 ? -1.309 25.184 22.905 1.00 39.91 177 ASP A N 1
ATOM 1298 C CA . ASP A 1 177 ? -1.508 25.785 24.220 1.00 39.91 177 ASP A CA 1
ATOM 1299 C C . ASP A 1 177 ? -2.680 26.764 24.340 1.00 39.91 177 ASP A C 1
ATOM 1301 O O . ASP A 1 177 ? -3.142 27.398 23.390 1.00 39.91 177 ASP A O 1
ATOM 1305 N N . SER A 1 178 ? -3.076 26.958 25.599 1.00 43.53 178 SER A N 1
ATOM 1306 C CA . SER A 1 178 ? -4.029 27.965 26.062 1.00 43.53 178 SER A CA 1
ATOM 1307 C C . SER A 1 178 ? -3.605 29.401 25.701 1.00 43.53 178 SER A C 1
ATOM 1309 O O . SER A 1 178 ? -3.070 30.131 26.534 1.00 43.53 178 SER A O 1
ATOM 1311 N N . ALA A 1 179 ? -3.904 29.840 24.478 1.00 37.72 179 ALA A N 1
ATOM 1312 C CA . ALA A 1 179 ? -3.819 31.231 24.045 1.00 37.72 179 ALA A CA 1
ATOM 1313 C C . ALA A 1 179 ? -5.222 31.750 23.700 1.00 37.72 179 ALA A C 1
ATOM 1315 O O . ALA A 1 179 ? -5.840 31.370 22.707 1.00 37.72 179 ALA A O 1
ATOM 1316 N N . SER A 1 180 ? -5.754 32.617 24.557 1.00 43.81 180 SER A N 1
ATOM 1317 C CA . SER A 1 180 ? -7.115 33.136 24.443 1.00 43.81 180 SER A CA 1
ATOM 1318 C C . SER A 1 180 ? -7.310 34.070 23.245 1.00 43.81 180 SER A C 1
ATOM 1320 O O . SER A 1 180 ? -6.661 35.111 23.169 1.00 43.81 180 SER A O 1
ATOM 1322 N N . GLY A 1 181 ? -8.333 33.779 22.436 1.00 44.16 181 GLY A N 1
ATOM 1323 C CA . GLY A 1 181 ? -9.096 34.789 21.700 1.00 44.16 181 GLY A CA 1
ATOM 1324 C C . GLY A 1 181 ? -8.825 34.905 20.200 1.00 44.16 181 GLY A C 1
ATOM 1325 O O . GLY A 1 181 ? -8.007 35.713 19.771 1.00 44.16 181 GLY A O 1
ATOM 1326 N N . SER A 1 182 ? -9.653 34.227 19.402 1.00 35.44 182 SER A N 1
ATOM 1327 C CA . SER A 1 182 ? -10.409 34.852 18.301 1.00 35.44 182 SER A CA 1
ATOM 1328 C C . SER A 1 182 ? -11.507 33.905 17.821 1.00 35.44 182 SER A C 1
ATOM 1330 O O . SER A 1 182 ? -11.221 32.778 17.425 1.00 35.44 182 SER A O 1
ATOM 1332 N N . ASP A 1 183 ? -12.760 34.366 17.834 1.00 45.28 183 ASP A N 1
ATOM 1333 C CA . ASP A 1 183 ? -13.861 33.649 17.191 1.00 45.28 183 ASP A CA 1
ATOM 1334 C C . ASP A 1 183 ? -13.585 33.493 15.692 1.00 45.28 183 ASP A C 1
ATOM 1336 O O . ASP A 1 183 ? -13.344 34.462 14.971 1.00 45.28 183 ASP A O 1
ATOM 1340 N N . SER A 1 184 ? -13.650 32.259 15.203 1.00 38.06 184 SER A N 1
ATOM 1341 C CA . SER A 1 184 ? -13.698 31.947 13.775 1.00 38.06 184 SER A CA 1
ATOM 1342 C C . SER A 1 184 ? -14.437 30.631 13.596 1.00 38.06 184 SER A C 1
ATOM 1344 O O . SER A 1 184 ? -13.853 29.548 13.574 1.00 38.06 184 SER A O 1
ATOM 1346 N N . SER A 1 185 ? -15.761 30.742 13.497 1.00 45.34 185 SER A N 1
ATOM 1347 C CA . SER A 1 185 ? -16.689 29.641 13.255 1.00 45.34 185 SER A CA 1
ATOM 1348 C C . SER A 1 185 ? -16.469 29.018 11.872 1.00 45.34 185 SER A C 1
ATOM 1350 O O . SER A 1 185 ? -17.200 29.273 10.914 1.00 45.34 185 SER A O 1
ATOM 1352 N N . SER A 1 186 ? -15.471 28.141 11.760 1.00 38.69 186 SER A N 1
ATOM 1353 C CA . SER A 1 186 ? -15.368 27.243 10.614 1.00 38.69 186 SER A CA 1
ATOM 1354 C C . SER A 1 186 ? -16.421 26.142 10.755 1.00 38.69 186 SER A C 1
ATOM 1356 O O . SER A 1 186 ? -16.241 25.137 11.435 1.00 38.69 186 SER A O 1
ATOM 1358 N N . SER A 1 187 ? -17.569 26.360 10.111 1.00 33.44 187 SER A N 1
ATOM 1359 C CA . SER A 1 187 ? -18.561 25.311 9.880 1.00 33.44 187 SER A CA 1
ATOM 1360 C C . SER A 1 187 ? -17.918 24.214 9.028 1.00 33.44 187 SER A C 1
ATOM 1362 O O . SER A 1 187 ? -17.776 24.364 7.811 1.00 33.44 187 SER A O 1
ATOM 1364 N N . TRP A 1 188 ? -17.478 23.127 9.665 1.00 33.47 188 TRP A N 1
ATOM 1365 C CA . TRP A 1 188 ? -16.947 21.957 8.969 1.00 33.47 188 TRP A CA 1
ATOM 1366 C C . TRP A 1 188 ? -18.086 21.250 8.231 1.00 33.47 188 TRP A C 1
ATOM 1368 O O . TRP A 1 188 ? -18.807 20.427 8.792 1.00 33.47 188 TRP A O 1
ATOM 1378 N N . SER A 1 189 ? -18.239 21.570 6.947 1.00 29.42 189 SER A N 1
ATOM 1379 C CA . SER A 1 189 ? -19.015 20.729 6.038 1.00 29.42 189 SER A CA 1
ATOM 1380 C C . SER A 1 189 ? -18.234 19.439 5.773 1.00 29.42 189 SER A C 1
ATOM 1382 O O . SER A 1 189 ? -17.045 19.518 5.455 1.00 29.42 189 SER A O 1
ATOM 1384 N N . PRO A 1 190 ? -18.857 18.251 5.873 1.00 35.59 190 PRO A N 1
ATOM 1385 C CA . PRO A 1 190 ? -18.192 17.013 5.503 1.00 35.59 190 PRO A CA 1
ATOM 1386 C C . PRO A 1 190 ? -17.894 17.040 4.002 1.00 35.59 190 PRO A C 1
ATOM 1388 O O . PRO A 1 190 ? -18.805 17.166 3.182 1.00 35.59 190 PRO A O 1
ATOM 1391 N N . TYR A 1 191 ? -16.618 16.905 3.641 1.00 33.25 191 TYR A N 1
ATOM 1392 C CA . TYR A 1 191 ? -16.177 16.807 2.251 1.00 33.25 191 TYR A CA 1
ATOM 1393 C C . TYR A 1 191 ? -16.588 15.457 1.650 1.00 33.25 191 TYR A C 1
ATOM 1395 O O . TYR A 1 191 ? -15.777 14.551 1.473 1.00 33.25 191 TYR A O 1
ATOM 1403 N N . THR A 1 192 ? -17.867 15.334 1.293 1.00 37.03 192 THR A N 1
ATOM 1404 C CA . THR A 1 192 ? -18.360 14.340 0.332 1.00 37.03 192 THR A CA 1
ATOM 1405 C C . THR A 1 192 ? -17.904 14.742 -1.076 1.00 37.03 192 THR A C 1
ATOM 1407 O O . THR A 1 192 ? -18.677 15.126 -1.952 1.00 37.03 192 THR A O 1
ATOM 1410 N N . THR A 1 193 ? -16.590 14.689 -1.295 1.00 37.16 193 THR A N 1
ATOM 1411 C CA . THR A 1 193 ? -15.991 14.955 -2.601 1.00 37.16 193 THR A CA 1
ATOM 1412 C C . THR A 1 193 ? -16.094 13.700 -3.459 1.00 37.16 193 THR A C 1
ATOM 1414 O O . THR A 1 193 ? -15.114 12.993 -3.684 1.00 37.16 193 THR A O 1
ATOM 1417 N N . SER A 1 194 ? -17.291 13.449 -3.996 1.00 38.81 194 SER A N 1
ATOM 1418 C CA . SER A 1 194 ? -17.359 12.792 -5.304 1.00 38.81 194 SER A CA 1
ATOM 1419 C C . SER A 1 194 ? -16.525 13.631 -6.280 1.00 38.81 194 SER A C 1
ATOM 1421 O O . SER A 1 194 ? -16.734 14.848 -6.333 1.00 38.81 194 SER A O 1
ATOM 1423 N N . PRO A 1 195 ? -15.589 13.053 -7.052 1.00 41.47 195 PRO A N 1
ATOM 1424 C CA . PRO A 1 195 ? -14.777 13.820 -7.982 1.00 41.47 195 PRO A CA 1
ATOM 1425 C C . PRO A 1 195 ? -15.596 14.174 -9.231 1.00 41.47 195 PRO A C 1
ATOM 1427 O O . PRO A 1 195 ? -15.414 13.606 -10.307 1.00 41.47 195 PRO A O 1
ATOM 1430 N N . SER A 1 196 ? -16.482 15.166 -9.116 1.00 40.88 196 SER A N 1
ATOM 1431 C CA . SER A 1 196 ? -16.917 15.919 -10.288 1.00 40.88 196 SER A CA 1
ATOM 1432 C C . SER A 1 196 ? -15.699 16.662 -10.828 1.00 40.88 196 SER A C 1
ATOM 1434 O O . SER A 1 196 ? -15.211 17.608 -10.205 1.00 40.88 196 SER A O 1
ATOM 1436 N N . ILE A 1 197 ? -15.192 16.210 -11.972 1.00 49.84 197 ILE A N 1
ATOM 1437 C CA . ILE A 1 197 ? -14.063 16.821 -12.669 1.00 49.84 197 ILE A CA 1
ATOM 1438 C C . ILE A 1 197 ? -14.402 18.286 -12.984 1.00 49.84 197 ILE A C 1
ATOM 1440 O O . ILE A 1 197 ? -15.131 18.580 -13.928 1.00 49.84 197 ILE A O 1
ATOM 1444 N N . ILE A 1 198 ? -13.829 19.214 -12.215 1.00 41.25 198 ILE A N 1
ATOM 1445 C CA . ILE A 1 198 ? -13.711 20.623 -12.596 1.00 41.25 198 ILE A CA 1
ATOM 1446 C C . ILE A 1 198 ? -12.243 20.866 -12.925 1.00 41.25 198 ILE A C 1
ATOM 1448 O O . ILE A 1 198 ? -11.425 21.207 -12.067 1.00 41.25 198 ILE A O 1
ATOM 1452 N N . VAL A 1 199 ? -11.898 20.676 -14.199 1.00 45.72 199 VAL A N 1
ATOM 1453 C CA . VAL A 1 199 ? -10.606 21.120 -14.722 1.00 45.72 199 VAL A CA 1
ATOM 1454 C C . VAL A 1 199 ? -10.620 22.644 -14.765 1.00 45.72 199 VAL A C 1
ATOM 1456 O O . VAL A 1 199 ? -11.089 23.235 -15.731 1.00 45.72 199 VAL A O 1
ATOM 1459 N N . ASN A 1 200 ? -10.072 23.293 -13.738 1.00 47.12 200 ASN A N 1
ATOM 1460 C CA . ASN A 1 200 ? -9.640 24.686 -13.858 1.00 47.12 200 ASN A CA 1
ATOM 1461 C C . ASN A 1 200 ? -8.196 24.897 -13.396 1.00 47.12 200 ASN A C 1
ATOM 1463 O O . ASN A 1 200 ? -7.865 25.826 -12.664 1.00 47.12 200 ASN A O 1
ATOM 1467 N N . ARG A 1 201 ? -7.309 24.027 -13.884 1.00 40.25 201 ARG A N 1
ATOM 1468 C CA . ARG A 1 201 ? -5.913 24.394 -14.102 1.00 40.25 201 ARG A CA 1
ATOM 1469 C C . ARG A 1 201 ? -5.752 24.665 -15.593 1.00 40.25 201 ARG A C 1
ATOM 1471 O O . ARG A 1 201 ? -5.455 23.748 -16.356 1.00 40.25 201 ARG A O 1
ATOM 1478 N N . THR A 1 202 ? -5.911 25.924 -16.000 1.00 45.97 202 THR A N 1
ATOM 1479 C CA . THR A 1 202 ? -5.414 26.429 -17.290 1.00 45.97 202 THR A CA 1
ATOM 1480 C C . THR A 1 202 ? -3.886 26.396 -17.281 1.00 45.97 202 THR A C 1
ATOM 1482 O O . THR A 1 202 ? -3.213 27.420 -17.166 1.00 45.97 202 THR A O 1
ATOM 1485 N N . SER A 1 203 ? -3.329 25.186 -17.353 1.00 50.72 203 SER A N 1
ATOM 1486 C CA . SER A 1 203 ? -1.917 24.954 -17.616 1.00 50.72 203 SER A CA 1
ATOM 1487 C C . SER A 1 203 ? -1.669 25.420 -19.043 1.00 50.72 203 SER A C 1
ATOM 1489 O O . SER A 1 203 ? -2.040 24.734 -19.996 1.00 50.72 203 SER A O 1
ATOM 1491 N N . ASN A 1 204 ? -1.147 26.639 -19.187 1.00 58.38 204 ASN A N 1
ATOM 1492 C CA . ASN A 1 204 ? -1.015 27.309 -20.475 1.00 58.38 204 ASN A CA 1
ATOM 1493 C C . ASN A 1 204 ? 0.180 26.743 -21.264 1.00 58.38 204 ASN A C 1
ATOM 1495 O O . ASN A 1 204 ? 1.192 27.406 -21.489 1.00 58.38 204 ASN A O 1
ATOM 1499 N N . SER A 1 205 ? 0.041 25.482 -21.668 1.00 57.41 205 SER A N 1
ATOM 1500 C CA . SER A 1 205 ? 1.001 24.681 -22.433 1.00 57.41 205 SER A CA 1
ATOM 1501 C C . SER A 1 205 ? 1.409 25.343 -23.755 1.00 57.41 205 SER A C 1
ATOM 1503 O O . SER A 1 205 ? 2.529 25.138 -24.217 1.00 57.41 205 SER A O 1
ATOM 1505 N N . SER A 1 206 ? 0.566 26.230 -24.297 1.00 55.78 206 SER A N 1
ATOM 1506 C CA . SER A 1 206 ? 0.890 27.127 -25.415 1.00 55.78 206 SER A CA 1
ATOM 1507 C C . SER A 1 206 ? 2.179 27.936 -25.191 1.00 55.78 206 SER A C 1
ATOM 1509 O O . SER A 1 206 ? 3.030 27.991 -26.076 1.00 55.78 206 SER A O 1
ATOM 1511 N N . VAL A 1 207 ? 2.393 28.504 -23.994 1.00 57.91 207 VAL A N 1
ATOM 1512 C CA . VAL A 1 207 ? 3.568 29.360 -23.717 1.00 57.91 207 VAL A CA 1
ATOM 1513 C C . VAL A 1 207 ? 4.864 28.548 -23.704 1.00 57.91 207 VAL A C 1
ATOM 1515 O O . VAL A 1 207 ? 5.903 29.022 -24.160 1.00 57.91 207 VAL A O 1
ATOM 1518 N N . GLN A 1 208 ? 4.799 27.300 -23.234 1.00 62.69 208 GLN A N 1
ATOM 1519 C CA . GLN A 1 208 ? 5.954 26.408 -23.203 1.00 62.69 208 GLN A CA 1
ATOM 1520 C C . GLN A 1 208 ? 6.374 26.013 -24.627 1.00 62.69 208 GLN A C 1
ATOM 1522 O O . GLN A 1 208 ? 7.554 26.109 -24.954 1.00 62.69 208 GLN A O 1
ATOM 1527 N N . TYR A 1 209 ? 5.426 25.682 -25.511 1.00 66.44 209 TYR A N 1
ATOM 1528 C CA . TYR A 1 209 ? 5.725 25.439 -26.929 1.00 66.44 209 TYR A CA 1
ATOM 1529 C C . TYR A 1 209 ? 6.192 26.701 -27.672 1.00 66.44 209 TYR A C 1
ATOM 1531 O O . TYR A 1 209 ? 7.115 26.613 -28.479 1.00 66.44 209 TYR A O 1
ATOM 1539 N N . LEU A 1 210 ? 5.640 27.883 -27.372 1.00 65.06 210 LEU A N 1
ATOM 1540 C CA . LEU A 1 210 ? 6.107 29.155 -27.943 1.00 65.06 210 LEU A CA 1
ATOM 1541 C C . LEU A 1 210 ? 7.570 29.461 -27.584 1.00 65.06 210 LEU A C 1
ATOM 1543 O O . LEU A 1 210 ? 8.307 29.962 -28.431 1.00 65.06 210 LEU A O 1
ATOM 1547 N N . TYR A 1 211 ? 8.026 29.116 -26.375 1.00 69.62 211 TYR A N 1
ATOM 1548 C CA . TYR A 1 211 ? 9.436 29.255 -25.997 1.00 69.62 211 TYR A CA 1
ATOM 1549 C C . TYR A 1 211 ? 10.359 28.362 -26.846 1.00 69.62 211 TYR A C 1
ATOM 1551 O O . TYR A 1 211 ? 11.366 28.844 -27.367 1.00 69.62 211 TYR A O 1
ATOM 1559 N N . TRP A 1 212 ? 9.988 27.094 -27.063 1.00 71.25 212 TRP A N 1
ATOM 1560 C CA . TRP A 1 212 ? 10.746 26.180 -27.931 1.00 71.25 212 TRP A CA 1
ATOM 1561 C C . TRP A 1 212 ? 10.711 26.596 -29.413 1.00 71.25 212 TRP A C 1
ATOM 1563 O O . TRP A 1 212 ? 11.722 26.470 -30.101 1.00 71.25 212 TRP A O 1
ATOM 1573 N N . LEU A 1 213 ? 9.583 27.125 -29.903 1.00 72.88 213 LEU A N 1
ATOM 1574 C CA . LEU A 1 213 ? 9.391 27.488 -31.314 1.00 72.88 213 LEU A CA 1
ATOM 1575 C C . LEU A 1 213 ? 9.925 28.874 -31.702 1.00 72.88 213 LEU A C 1
ATOM 1577 O O . LEU A 1 213 ? 10.251 29.072 -32.867 1.00 72.88 213 LEU A O 1
ATOM 1581 N N . LEU A 1 214 ? 10.002 29.832 -30.772 1.00 74.62 214 LEU A N 1
ATOM 1582 C CA . LEU A 1 214 ? 10.438 31.209 -31.057 1.00 74.62 214 LEU A CA 1
ATOM 1583 C C . LEU A 1 214 ? 11.715 31.601 -30.304 1.00 74.62 214 LEU A C 1
ATOM 1585 O O . LEU A 1 214 ? 12.589 32.245 -30.881 1.00 74.62 214 LEU A O 1
ATOM 1589 N N . GLY A 1 215 ? 11.853 31.195 -29.039 1.00 79.19 215 GLY A N 1
ATOM 1590 C CA . GLY A 1 215 ? 12.998 31.561 -28.199 1.00 79.19 215 GLY A CA 1
ATOM 1591 C C . GLY A 1 215 ? 14.310 30.949 -28.688 1.00 79.19 215 GLY A C 1
ATOM 1592 O O . GLY A 1 215 ? 15.309 31.652 -28.825 1.00 79.19 215 GLY A O 1
ATOM 1593 N N . ILE A 1 216 ? 14.297 29.656 -29.020 1.00 82.44 216 ILE A N 1
ATOM 1594 C CA . ILE A 1 216 ? 15.482 28.935 -29.508 1.00 82.44 216 ILE A CA 1
ATOM 1595 C C . ILE A 1 216 ? 15.977 29.458 -30.866 1.00 82.44 216 ILE A C 1
ATOM 1597 O O . ILE A 1 216 ? 17.156 29.809 -30.944 1.00 82.44 216 ILE A O 1
ATOM 1601 N N . PRO A 1 217 ? 15.152 29.584 -31.929 1.00 85.19 217 PRO A N 1
ATOM 1602 C CA . PRO A 1 217 ? 15.641 30.142 -33.189 1.00 85.19 217 PRO A CA 1
ATOM 1603 C C . PRO A 1 217 ? 16.077 31.607 -33.061 1.00 85.19 217 PRO A C 1
ATOM 1605 O O . PRO A 1 217 ? 17.081 31.975 -33.665 1.00 85.19 217 PRO A O 1
ATOM 1608 N N . ALA A 1 218 ? 15.417 32.431 -32.235 1.00 84.25 218 ALA A N 1
ATOM 1609 C CA . ALA A 1 218 ? 15.883 33.795 -31.971 1.00 84.25 218 ALA A CA 1
ATOM 1610 C C . ALA A 1 218 ? 17.263 33.815 -31.286 1.00 84.25 218 ALA A C 1
ATOM 1612 O O . ALA A 1 218 ? 18.139 34.582 -31.686 1.00 84.25 218 ALA A O 1
ATOM 1613 N N . PHE A 1 219 ? 17.495 32.937 -30.305 1.00 87.00 219 PHE A N 1
ATOM 1614 C CA . PHE A 1 219 ? 18.793 32.798 -29.642 1.00 87.00 219 PHE A CA 1
ATOM 1615 C C . PHE A 1 219 ? 19.888 32.304 -30.601 1.00 87.00 219 PHE A C 1
ATOM 1617 O O . PHE A 1 219 ? 20.989 32.849 -30.603 1.00 87.00 219 PHE A O 1
ATOM 1624 N N . ILE A 1 220 ? 19.578 31.344 -31.481 1.00 88.25 220 ILE A N 1
ATOM 1625 C CA . ILE A 1 220 ? 20.501 30.876 -32.528 1.00 88.25 220 ILE A CA 1
ATOM 1626 C C . ILE A 1 220 ? 20.842 32.013 -33.502 1.00 88.25 220 ILE A C 1
ATOM 1628 O O . ILE A 1 220 ? 22.016 32.218 -33.799 1.00 88.25 220 ILE A O 1
ATOM 1632 N N . VAL A 1 221 ? 19.857 32.795 -33.959 1.00 88.75 221 VAL A N 1
ATOM 1633 C CA . VAL A 1 221 ? 20.096 33.955 -34.838 1.00 88.75 221 VAL A CA 1
ATOM 1634 C C . VAL A 1 221 ? 20.973 35.003 -34.150 1.00 88.75 221 VAL A C 1
ATOM 1636 O O . VAL A 1 221 ? 21.884 35.527 -34.785 1.00 88.75 221 VAL A O 1
ATOM 1639 N N . LEU A 1 222 ? 20.767 35.275 -32.857 1.00 87.38 222 LEU A N 1
ATOM 1640 C CA . LEU A 1 222 ? 21.614 36.195 -32.091 1.00 87.38 222 LEU A CA 1
ATOM 1641 C C . LEU A 1 222 ? 23.047 35.672 -31.919 1.00 87.38 222 LEU A C 1
ATOM 1643 O O . LEU A 1 222 ? 23.987 36.447 -32.083 1.00 87.38 222 LEU A O 1
ATOM 1647 N N . LEU A 1 223 ? 23.238 34.376 -31.656 1.00 87.25 223 LEU A N 1
ATOM 1648 C CA . LEU A 1 223 ? 24.571 33.768 -31.585 1.00 87.25 223 LEU A CA 1
ATOM 1649 C C . LEU A 1 223 ? 25.289 33.789 -32.940 1.00 87.25 223 LEU A C 1
ATOM 1651 O O . LEU A 1 223 ? 26.466 34.137 -32.992 1.00 87.25 223 LEU A O 1
ATOM 1655 N N . VAL A 1 224 ? 24.592 33.479 -34.037 1.00 86.81 224 VAL A N 1
ATOM 1656 C CA . VAL A 1 224 ? 25.154 33.551 -35.396 1.00 86.81 224 VAL A CA 1
ATOM 1657 C C . VAL A 1 224 ? 25.472 34.997 -35.775 1.00 86.81 224 VAL A C 1
ATOM 1659 O O . VAL A 1 224 ? 26.547 35.255 -36.306 1.00 86.81 224 VAL A O 1
ATOM 1662 N N . ALA A 1 225 ? 24.603 35.960 -35.457 1.00 81.75 225 ALA A N 1
ATOM 1663 C CA . ALA A 1 225 ? 24.875 37.378 -35.680 1.00 81.75 225 ALA A CA 1
ATOM 1664 C C . ALA A 1 225 ? 26.097 37.851 -34.877 1.00 81.75 225 ALA A C 1
ATOM 1666 O O . ALA A 1 225 ? 26.984 38.483 -35.445 1.00 81.75 225 ALA A O 1
ATOM 1667 N N . HIS A 1 226 ? 26.192 37.492 -33.593 1.00 84.06 226 HIS A N 1
ATOM 1668 C CA . HIS A 1 226 ? 27.341 37.820 -32.749 1.00 84.06 226 HIS A CA 1
ATOM 1669 C C . HIS A 1 226 ? 28.636 37.179 -33.269 1.00 84.06 226 HIS A C 1
ATOM 1671 O O . HIS A 1 226 ? 29.657 37.855 -33.361 1.00 84.06 226 HIS A O 1
ATOM 1677 N N . TYR A 1 227 ? 28.596 35.910 -33.684 1.00 83.56 227 TYR A N 1
ATOM 1678 C CA . TYR A 1 227 ? 29.730 35.217 -34.301 1.00 83.56 227 TYR A CA 1
ATOM 1679 C C . TYR A 1 227 ? 30.159 35.877 -35.621 1.00 83.56 227 TYR A C 1
ATOM 1681 O O . TYR A 1 227 ? 31.339 36.152 -35.816 1.00 83.56 227 TYR A O 1
ATOM 1689 N N . CYS A 1 228 ? 29.208 36.225 -36.492 1.00 73.88 228 CYS A N 1
ATOM 1690 C CA . CYS A 1 228 ? 29.476 36.945 -37.737 1.00 73.88 228 CYS A CA 1
ATOM 1691 C C . CYS A 1 228 ? 30.051 38.348 -37.498 1.00 73.88 228 CYS A C 1
ATOM 1693 O O . CYS A 1 228 ? 30.932 38.760 -38.246 1.00 73.88 228 CYS A O 1
ATOM 1695 N N . ILE A 1 229 ? 29.588 39.076 -36.475 1.00 76.69 229 ILE A N 1
ATOM 1696 C CA . ILE A 1 229 ? 30.154 40.373 -36.068 1.00 76.69 229 ILE A CA 1
ATOM 1697 C C . ILE A 1 229 ? 31.583 40.181 -35.550 1.00 76.69 229 ILE A C 1
ATOM 1699 O O . ILE A 1 229 ? 32.471 40.926 -35.956 1.00 76.69 229 ILE A O 1
ATOM 1703 N N . HIS A 1 230 ? 31.830 39.158 -34.729 1.00 67.94 230 HIS A N 1
ATOM 1704 C CA . HIS A 1 230 ? 33.157 38.867 -34.189 1.00 67.94 230 HIS A CA 1
ATOM 1705 C C . HIS A 1 230 ? 34.156 38.499 -35.297 1.00 67.94 230 HIS A C 1
ATOM 1707 O O . HIS A 1 230 ? 35.229 39.092 -35.363 1.00 67.94 230 HIS A O 1
ATOM 1713 N N . LEU A 1 231 ? 33.767 37.631 -36.242 1.00 63.78 231 LEU A N 1
ATOM 1714 C CA . LEU A 1 231 ? 34.563 37.332 -37.441 1.00 63.78 231 LEU A CA 1
ATOM 1715 C C . LEU A 1 231 ? 34.794 38.577 -38.306 1.00 63.78 231 LEU A C 1
ATOM 1717 O O . LEU A 1 231 ? 35.872 38.734 -38.870 1.00 63.78 231 LEU A O 1
ATOM 1721 N N . LYS A 1 232 ? 33.816 39.488 -38.417 1.00 60.09 232 LYS A N 1
ATOM 1722 C CA . LYS A 1 232 ? 34.003 40.746 -39.159 1.00 60.09 232 LYS A CA 1
ATOM 1723 C C . LYS A 1 232 ? 34.950 41.706 -38.445 1.00 60.09 232 LYS A C 1
ATOM 1725 O O . LYS A 1 232 ? 35.735 42.350 -39.127 1.00 60.09 232 LYS A O 1
ATOM 1730 N N . CYS A 1 233 ? 34.945 41.762 -37.114 1.00 54.78 233 CYS A N 1
ATOM 1731 C CA . CYS A 1 233 ? 35.964 42.479 -36.344 1.00 54.78 233 CYS A CA 1
ATOM 1732 C C . CYS A 1 233 ? 37.360 41.871 -36.535 1.00 54.78 233 CYS A C 1
ATOM 1734 O O . CYS A 1 233 ? 38.315 42.617 -36.728 1.00 54.78 233 CYS A O 1
ATOM 1736 N N . GLU A 1 234 ? 37.476 40.544 -36.548 1.00 55.19 234 GLU A N 1
ATOM 1737 C CA . GLU A 1 234 ? 38.744 39.826 -36.737 1.00 55.19 234 GLU A CA 1
ATOM 1738 C C . GLU A 1 234 ? 39.311 40.029 -38.158 1.00 55.19 234 GLU A C 1
ATOM 1740 O O . GLU A 1 234 ? 40.490 40.339 -38.331 1.00 55.19 234 GLU A O 1
ATOM 1745 N N . ILE A 1 235 ? 38.450 39.992 -39.183 1.00 53.53 235 ILE A N 1
ATOM 1746 C CA . ILE A 1 235 ? 38.807 40.317 -40.574 1.00 53.53 235 ILE A CA 1
ATOM 1747 C C . ILE A 1 235 ? 39.114 41.814 -40.740 1.00 53.53 235 ILE A C 1
ATOM 1749 O O . ILE A 1 235 ? 40.062 42.160 -41.441 1.00 53.53 235 ILE A O 1
ATOM 1753 N N . CYS A 1 236 ? 38.373 42.718 -40.087 1.00 48.19 236 CYS A N 1
ATOM 1754 C CA . CYS A 1 236 ? 38.684 44.148 -40.115 1.00 48.19 236 CYS A CA 1
ATOM 1755 C C . CYS A 1 236 ? 40.021 44.459 -39.433 1.00 48.19 236 CYS A C 1
ATOM 1757 O O . CYS A 1 236 ? 40.787 45.230 -39.998 1.00 48.19 236 CYS A O 1
ATOM 1759 N N . MET A 1 237 ? 40.351 43.843 -38.292 1.00 49.25 237 MET A N 1
ATOM 1760 C CA . MET A 1 237 ? 41.670 44.008 -37.663 1.00 49.25 237 MET A CA 1
ATOM 1761 C C . MET A 1 237 ? 42.803 43.528 -38.578 1.00 49.25 237 MET A C 1
ATOM 1763 O O . MET A 1 237 ? 43.780 44.253 -38.741 1.00 49.25 237 MET A O 1
ATOM 1767 N N . ASN A 1 238 ? 42.641 42.387 -39.255 1.00 48.19 238 ASN A N 1
ATOM 1768 C CA . ASN A 1 238 ? 43.634 41.898 -40.221 1.00 48.19 238 ASN A CA 1
ATOM 1769 C C . ASN A 1 238 ? 43.670 42.693 -41.545 1.00 48.19 238 ASN A C 1
ATOM 1771 O O . ASN A 1 238 ? 44.638 42.583 -42.294 1.00 48.19 238 ASN A O 1
ATOM 1775 N N . SER A 1 239 ? 42.647 43.500 -41.849 1.00 45.16 239 SER A N 1
ATOM 1776 C CA . SER A 1 239 ? 42.583 44.329 -43.065 1.00 45.16 239 SER A CA 1
ATOM 1777 C C . SER A 1 239 ? 43.001 45.789 -42.849 1.00 45.16 239 SER A C 1
ATOM 1779 O O . SER A 1 239 ? 43.093 46.527 -43.827 1.00 45.16 239 SER A O 1
ATOM 1781 N N . VAL A 1 240 ? 43.274 46.228 -41.615 1.00 48.53 240 VAL A N 1
ATOM 1782 C CA . VAL A 1 240 ? 43.826 47.575 -41.345 1.00 48.53 240 VAL A CA 1
ATOM 1783 C C . VAL A 1 240 ? 45.304 47.678 -41.757 1.00 48.53 240 VAL A C 1
ATOM 1785 O O . VAL A 1 240 ? 45.797 48.781 -41.975 1.00 48.53 240 VAL A O 1
ATOM 1788 N N . GLU A 1 241 ? 46.002 46.552 -41.930 1.00 51.16 241 GLU A N 1
ATOM 1789 C CA . GLU A 1 241 ? 47.417 46.539 -42.331 1.00 51.16 241 GLU A CA 1
ATOM 1790 C C . GLU A 1 241 ? 47.639 46.653 -43.855 1.00 51.16 241 GLU A C 1
ATOM 1792 O O . GLU A 1 241 ? 48.763 46.908 -44.274 1.00 51.16 241 GLU A O 1
ATOM 1797 N N . ASN A 1 242 ? 46.597 46.536 -44.697 1.00 49.72 242 ASN A N 1
ATOM 1798 C CA . ASN A 1 242 ? 46.721 46.737 -46.150 1.00 49.72 242 ASN A CA 1
ATOM 1799 C C . ASN A 1 242 ? 45.561 47.543 -46.777 1.00 49.72 242 ASN A C 1
ATOM 1801 O O . ASN A 1 242 ? 44.440 47.065 -46.929 1.00 49.72 242 ASN A O 1
ATOM 1805 N N . ASP A 1 243 ? 45.934 48.740 -47.234 1.00 45.78 243 ASP A N 1
ATOM 1806 C CA . ASP A 1 243 ? 45.306 49.628 -48.222 1.00 45.78 243 ASP A CA 1
ATOM 1807 C C . ASP A 1 243 ? 43.968 50.353 -47.948 1.00 45.78 243 ASP A C 1
ATOM 1809 O O . ASP A 1 243 ? 42.863 49.815 -47.865 1.00 45.78 243 ASP A O 1
ATOM 1813 N N . MET A 1 244 ? 44.094 51.684 -47.998 1.00 49.88 244 MET A N 1
ATOM 1814 C CA . MET A 1 244 ? 43.108 52.743 -47.738 1.00 49.88 244 MET A CA 1
ATOM 1815 C C . MET A 1 244 ? 42.018 52.894 -48.829 1.00 49.88 244 MET A C 1
ATOM 1817 O O . MET A 1 244 ? 41.503 53.988 -49.053 1.00 49.88 244 MET A O 1
ATOM 1821 N N . VAL A 1 245 ? 41.684 51.820 -49.551 1.00 54.09 245 VAL A N 1
ATOM 1822 C CA . VAL A 1 245 ? 40.794 51.858 -50.734 1.00 54.09 245 VAL A CA 1
ATOM 1823 C C . VAL A 1 245 ? 39.469 51.118 -50.498 1.00 54.09 245 VAL A C 1
ATOM 1825 O O . VAL A 1 245 ? 38.449 51.460 -51.100 1.00 54.09 245 VAL A O 1
ATOM 1828 N N . LEU A 1 246 ? 39.432 50.140 -49.585 1.00 50.25 246 LEU A N 1
ATOM 1829 C CA . LEU A 1 246 ? 38.253 49.282 -49.397 1.00 50.25 246 LEU A CA 1
ATOM 1830 C C . LEU A 1 246 ? 37.123 49.920 -48.562 1.00 50.25 246 LEU A C 1
ATOM 1832 O O . LEU A 1 246 ? 35.981 49.460 -48.609 1.00 50.25 246 LEU A O 1
ATOM 1836 N N . THR A 1 247 ? 37.391 51.018 -47.851 1.00 50.41 247 THR A N 1
ATOM 1837 C CA . THR A 1 247 ? 36.403 51.725 -47.012 1.00 50.41 247 THR A CA 1
ATOM 1838 C C . THR A 1 247 ? 35.246 52.337 -47.806 1.00 50.41 247 THR A C 1
ATOM 1840 O O . THR A 1 247 ? 34.171 52.541 -47.245 1.00 50.41 247 THR A O 1
ATOM 1843 N N . LEU A 1 248 ? 35.424 52.598 -49.108 1.00 47.19 248 LEU A N 1
ATOM 1844 C CA . LEU A 1 248 ? 34.368 53.151 -49.965 1.00 47.19 248 LEU A CA 1
ATOM 1845 C C . LEU A 1 248 ? 33.353 52.101 -50.453 1.00 47.19 248 LEU A C 1
ATOM 1847 O O . LEU A 1 248 ? 32.226 52.460 -50.784 1.00 47.19 248 LEU A O 1
ATOM 1851 N N . TRP A 1 249 ? 33.719 50.815 -50.475 1.00 45.34 249 TRP A N 1
ATOM 1852 C CA . TRP A 1 249 ? 32.838 49.743 -50.961 1.00 45.34 249 TRP A CA 1
ATOM 1853 C C . TRP A 1 249 ? 31.830 49.267 -49.905 1.00 45.34 249 TRP A C 1
ATOM 1855 O O . TRP A 1 249 ? 30.705 48.910 -50.249 1.00 45.34 249 TRP A O 1
ATOM 1865 N N . CYS A 1 250 ? 32.175 49.330 -48.615 1.00 46.66 250 CYS A N 1
ATOM 1866 C CA . CYS A 1 250 ? 31.269 48.916 -47.535 1.00 46.66 250 CYS A CA 1
ATOM 1867 C C . CYS A 1 250 ? 30.033 49.820 -47.368 1.00 46.66 250 CYS A C 1
ATOM 1869 O O . CYS A 1 250 ? 29.023 49.360 -46.841 1.00 46.66 250 CYS A O 1
ATOM 1871 N N . LEU A 1 251 ? 30.079 51.079 -47.822 1.00 49.66 251 LEU A N 1
ATOM 1872 C CA . LEU A 1 251 ? 28.946 52.012 -47.721 1.00 49.66 251 LEU A CA 1
ATOM 1873 C C . LEU A 1 251 ? 27.849 51.778 -48.775 1.00 49.66 251 LEU A C 1
ATOM 1875 O O . LEU A 1 251 ? 26.724 52.220 -48.569 1.00 49.66 251 LEU A O 1
ATOM 1879 N N . PHE A 1 252 ? 28.142 51.066 -49.869 1.00 47.19 252 PHE A N 1
ATOM 1880 C CA . PHE A 1 252 ? 27.171 50.795 -50.940 1.00 47.19 252 PHE A CA 1
ATOM 1881 C C . PHE A 1 252 ? 26.370 49.494 -50.764 1.00 47.19 252 PHE A C 1
ATOM 1883 O O . PHE A 1 252 ? 25.453 49.246 -51.536 1.00 47.19 252 PHE A O 1
ATOM 1890 N N . ALA A 1 253 ? 26.678 48.677 -49.752 1.00 46.09 253 ALA A N 1
ATOM 1891 C CA . ALA A 1 253 ? 26.001 47.400 -49.492 1.00 46.09 253 ALA A CA 1
ATOM 1892 C C . ALA A 1 253 ? 24.870 47.490 -48.440 1.00 46.09 253 ALA A C 1
ATOM 1894 O O . ALA A 1 253 ? 24.457 46.469 -47.891 1.00 46.09 253 ALA A O 1
ATOM 1895 N N . VAL A 1 254 ? 24.405 48.705 -48.118 1.00 51.44 254 VAL A N 1
ATOM 1896 C CA . VAL A 1 254 ? 23.332 48.978 -47.135 1.00 51.44 254 VAL A CA 1
ATOM 1897 C C . VAL A 1 254 ? 22.177 49.761 -47.790 1.00 51.44 254 VAL A C 1
ATOM 1899 O O . VAL A 1 254 ? 21.571 50.645 -47.183 1.00 51.44 254 VAL A O 1
ATOM 1902 N N . TRP A 1 255 ? 21.882 49.434 -49.052 1.00 41.50 255 TRP A N 1
ATOM 1903 C CA . TRP A 1 255 ? 20.649 49.790 -49.760 1.00 41.50 255 TRP A CA 1
ATOM 1904 C C . TRP A 1 255 ? 20.228 48.637 -50.678 1.00 41.50 255 TRP A C 1
ATOM 1906 O O . TRP A 1 255 ? 21.142 48.033 -51.284 1.00 41.50 255 TRP A O 1
#

Secondary structure (DSSP, 8-state):
----------------------SS-TT---SSBPPPPTT--S-PBPPHHHHHHS--TT-TT-EEE-TTS-EEEGGG--TTSBTTT--GGG-----SS--SS--S-BEEGGG--BPPTT-HHHHHHHHHHHHHHHTT-GGGGS--EEE-TTS-EEEGGGSHHHHHHH---SSGGG------------------------------HHHHHHIIIIIHHHHHHHHHHHHHHHHHHHHHHHHTTS-TTGGGTGGGS--

pLDDT: mean 71.88, std 21.89, range [26.94, 97.12]

Organism: NCBI:txid1490495

Foldseek 3Di:
DDDDDDDDDDDDPDPPDPDPPDDDQQFAQFQQFHGDDDPDDFTFGDALQCQQVPARPVQPQGWKLWFQRGIHHCVPDDPCQAQVDDDDQQPDPLALVDPRHNFTHMHGSNPAHADDCPFPRNVSLLVVLVVCVVVVHCSLRGQRWHAGPVRHIDGSCRRPVNVVVPDDGRRVVPPDDPDDDDDDPPPDDPPPDPPPDDPPPPPVVVVVVCCVVPVVVVVVVVVVVVVVVVVVVVVVVVPVVDDPPCPVVVVVVPD

Radius of gyration: 33.27 Å; chains: 1; bounding box: 107×69×78 Å